Protein AF-A0A936ZC96-F1 (afdb_monomer_lite)

Sequence (186 aa):
MINEISRYYQQVLIGSITGLSLDFDAVYAAGKTGDPEDDYALFRDALAGDDIFFGSRGNDYFDGFAGNDKLKGGIGADKLYGGIGADTFIFSSTKDSTSVRGDRDTIYDFSSRQKDKIDLKAIDANTKAKGNQTFKFIYSHEFHKKAGELRWEKTKGGTYVYGDGKADFSIVLKDVTKLSKGDFYL

Structure (mmCIF, N/CA/C/O backbone):
data_AF-A0A936ZC96-F1
#
_entry.id   AF-A0A936ZC96-F1
#
loop_
_atom_site.group_PDB
_atom_site.id
_atom_site.type_symbol
_atom_site.label_atom_id
_atom_site.label_alt_id
_atom_site.label_comp_id
_atom_site.label_asym_id
_atom_site.label_entity_id
_atom_site.label_seq_id
_atom_site.pdbx_PDB_ins_code
_atom_site.Cartn_x
_atom_site.Cartn_y
_atom_site.Cartn_z
_atom_site.occupancy
_atom_site.B_iso_or_equiv
_atom_site.auth_seq_id
_atom_site.auth_comp_id
_atom_site.auth_asym_id
_atom_site.auth_atom_id
_atom_site.pdbx_PDB_model_num
ATOM 1 N N . MET A 1 1 ? 12.801 -19.912 -16.220 1.00 59.41 1 MET A N 1
ATOM 2 C CA . MET A 1 1 ? 12.380 -18.529 -15.941 1.00 59.41 1 MET A CA 1
ATOM 3 C C . MET A 1 1 ? 12.645 -18.260 -14.473 1.00 59.41 1 MET A C 1
ATOM 5 O O . MET A 1 1 ? 12.411 -19.153 -13.662 1.00 59.41 1 MET A O 1
ATOM 9 N N . ILE A 1 2 ? 13.251 -17.115 -14.158 1.00 61.94 2 ILE A N 1
ATOM 10 C CA . ILE A 1 2 ? 13.393 -16.650 -12.776 1.00 61.94 2 ILE A CA 1
ATOM 11 C C . ILE A 1 2 ? 12.054 -16.012 -12.433 1.00 61.94 2 ILE A C 1
ATOM 13 O O . ILE A 1 2 ? 11.762 -14.945 -12.951 1.00 61.94 2 ILE A O 1
ATOM 17 N N . ASN A 1 3 ? 11.253 -16.679 -11.607 1.00 81.06 3 ASN A N 1
ATOM 18 C CA . ASN A 1 3 ? 9.927 -16.185 -11.221 1.00 81.06 3 ASN A CA 1
ATOM 19 C C . ASN A 1 3 ? 9.945 -15.521 -9.838 1.00 81.06 3 ASN A C 1
ATOM 21 O O . ASN A 1 3 ? 8.900 -15.112 -9.342 1.00 81.06 3 ASN A O 1
ATOM 25 N N . GLU A 1 4 ? 11.111 -15.479 -9.189 1.00 90.06 4 GLU A N 1
ATOM 26 C CA . GLU A 1 4 ? 11.293 -14.905 -7.863 1.00 90.06 4 GLU A CA 1
ATOM 27 C C . GLU A 1 4 ? 12.722 -14.381 -7.689 1.00 90.06 4 GLU A C 1
ATOM 29 O O . GLU A 1 4 ? 13.695 -15.071 -8.007 1.00 90.06 4 GLU A O 1
ATOM 34 N N . ILE A 1 5 ? 12.841 -13.176 -7.136 1.00 91.12 5 ILE A N 1
ATOM 35 C CA . ILE A 1 5 ? 14.079 -12.631 -6.584 1.00 91.12 5 ILE A CA 1
ATOM 36 C C . ILE A 1 5 ? 13.866 -12.459 -5.087 1.00 91.12 5 ILE A C 1
ATOM 38 O O . ILE A 1 5 ? 12.926 -11.795 -4.661 1.00 91.12 5 ILE A O 1
ATOM 42 N N . SER A 1 6 ? 14.770 -13.028 -4.294 1.00 93.94 6 SER A N 1
ATOM 43 C CA . SER A 1 6 ? 14.668 -13.043 -2.837 1.00 93.94 6 SER A CA 1
ATOM 44 C C . SER A 1 6 ? 15.939 -12.528 -2.177 1.00 93.94 6 SER A C 1
ATOM 46 O O . SER A 1 6 ? 17.060 -12.861 -2.566 1.00 93.94 6 SER A O 1
ATOM 48 N N . ARG A 1 7 ? 15.758 -11.706 -1.144 1.00 91.81 7 ARG A N 1
ATOM 49 C CA . ARG A 1 7 ? 16.816 -11.112 -0.330 1.00 91.81 7 ARG A CA 1
ATOM 50 C C . ARG A 1 7 ? 16.868 -11.815 1.019 1.00 91.81 7 ARG A C 1
ATOM 52 O O . ARG A 1 7 ? 15.861 -11.899 1.717 1.00 91.81 7 ARG A O 1
ATOM 59 N N . TYR A 1 8 ? 18.058 -12.254 1.422 1.00 91.62 8 TYR A N 1
ATOM 60 C CA . TYR A 1 8 ? 18.281 -12.935 2.698 1.00 91.62 8 TYR A CA 1
ATOM 61 C C . TYR A 1 8 ? 19.282 -12.184 3.583 1.00 91.62 8 TYR A C 1
ATOM 63 O O . TYR A 1 8 ? 20.260 -11.621 3.092 1.00 91.62 8 TYR A O 1
ATOM 71 N N . TYR A 1 9 ? 19.081 -12.236 4.901 1.00 88.94 9 TYR A N 1
ATOM 72 C CA . TYR A 1 9 ? 20.075 -11.851 5.907 1.00 88.94 9 TYR A CA 1
ATOM 73 C C . TYR A 1 9 ? 20.230 -12.986 6.916 1.00 88.94 9 TYR A C 1
ATOM 75 O O . TYR A 1 9 ? 19.247 -13.428 7.499 1.00 88.94 9 TYR A O 1
ATOM 83 N N . GLN A 1 10 ? 21.457 -13.485 7.102 1.00 92.81 10 GLN A N 1
ATOM 84 C CA . GLN A 1 10 ? 21.734 -14.645 7.967 1.00 92.81 10 GLN A CA 1
ATOM 85 C C . GLN A 1 10 ? 20.810 -15.850 7.672 1.00 92.81 10 GLN A C 1
ATOM 87 O O . GLN A 1 10 ? 20.294 -16.482 8.585 1.00 92.81 10 GLN A O 1
ATOM 92 N N . GLN A 1 11 ? 20.594 -16.152 6.382 1.00 91.62 11 GLN A N 1
ATOM 93 C CA . GLN A 1 11 ? 19.700 -17.217 5.880 1.00 91.62 11 GLN A CA 1
ATOM 94 C C . GLN A 1 11 ? 18.199 -17.017 6.162 1.00 91.62 11 GLN A C 1
ATOM 96 O O . GLN A 1 11 ? 17.392 -17.880 5.828 1.00 91.62 11 GLN A O 1
ATOM 101 N N . VAL A 1 12 ? 17.795 -15.868 6.705 1.00 87.44 12 VAL A N 1
ATOM 102 C CA . VAL A 1 12 ? 16.385 -15.496 6.877 1.00 87.44 12 VAL A CA 1
ATOM 103 C C . VAL A 1 12 ? 15.936 -14.680 5.671 1.00 87.44 12 VAL A C 1
ATOM 105 O O . VAL A 1 12 ? 16.613 -13.718 5.311 1.00 87.44 12 VAL A O 1
ATOM 108 N N . LEU A 1 13 ? 14.817 -15.062 5.044 1.00 88.88 13 LEU A N 1
ATOM 109 C CA . LEU A 1 13 ? 14.190 -14.269 3.984 1.00 88.88 13 LEU A CA 1
ATOM 110 C C . LEU A 1 13 ? 13.750 -12.930 4.579 1.00 88.88 13 LEU A C 1
ATOM 112 O O . LEU A 1 13 ? 12.982 -12.904 5.540 1.00 88.88 13 LEU A O 1
ATOM 116 N N . ILE A 1 14 ? 14.253 -11.834 4.021 1.00 91.25 14 ILE A N 1
ATOM 117 C CA . ILE A 1 14 ? 13.938 -10.477 4.474 1.00 91.25 14 ILE A CA 1
ATOM 118 C C . ILE A 1 14 ? 13.168 -9.664 3.441 1.00 91.25 14 ILE A C 1
ATOM 120 O O . ILE A 1 14 ? 12.668 -8.618 3.806 1.00 91.25 14 ILE A O 1
ATOM 124 N N . GLY A 1 15 ? 13.053 -10.121 2.198 1.00 92.88 15 GLY A N 1
ATOM 125 C CA . GLY A 1 15 ? 12.184 -9.507 1.200 1.00 92.88 15 GLY A CA 1
ATOM 126 C C . GLY A 1 15 ? 12.224 -10.283 -0.107 1.00 92.88 15 GLY A C 1
ATOM 127 O O . GLY A 1 15 ? 13.192 -11.004 -0.355 1.00 92.88 15 GLY A O 1
ATOM 128 N N . SER A 1 16 ? 11.186 -10.165 -0.922 1.00 95.56 16 SER A N 1
ATOM 129 C CA . SER A 1 16 ? 11.097 -10.855 -2.202 1.00 95.56 16 SER A CA 1
ATOM 130 C C . SER A 1 16 ? 10.194 -10.142 -3.198 1.00 95.56 16 SER A C 1
ATOM 132 O O . SER A 1 16 ? 9.331 -9.347 -2.831 1.00 95.56 16 SER A O 1
ATOM 134 N N . ILE A 1 17 ? 10.412 -10.460 -4.468 1.00 95.06 17 ILE A N 1
ATOM 135 C CA . ILE A 1 17 ? 9.536 -10.126 -5.584 1.00 95.06 17 ILE A CA 1
ATOM 136 C C . ILE A 1 17 ? 9.259 -11.428 -6.324 1.00 95.06 17 ILE A C 1
ATOM 138 O O . ILE A 1 17 ? 10.207 -12.125 -6.687 1.00 95.06 17 ILE A O 1
ATOM 142 N N . THR A 1 18 ? 7.993 -11.764 -6.544 1.00 94.00 18 THR A N 1
ATOM 143 C CA . THR A 1 18 ? 7.574 -12.940 -7.324 1.00 94.00 18 THR A CA 1
ATOM 144 C C . THR A 1 18 ? 6.693 -12.522 -8.488 1.00 94.00 18 THR A C 1
ATOM 146 O O . THR A 1 18 ? 5.988 -11.536 -8.334 1.00 94.00 18 THR A O 1
ATOM 149 N N . GLY A 1 19 ? 6.636 -13.336 -9.543 1.00 90.00 19 GLY A N 1
ATOM 150 C CA . GLY A 1 19 ? 5.831 -13.073 -10.750 1.00 90.00 19 GLY A CA 1
ATOM 151 C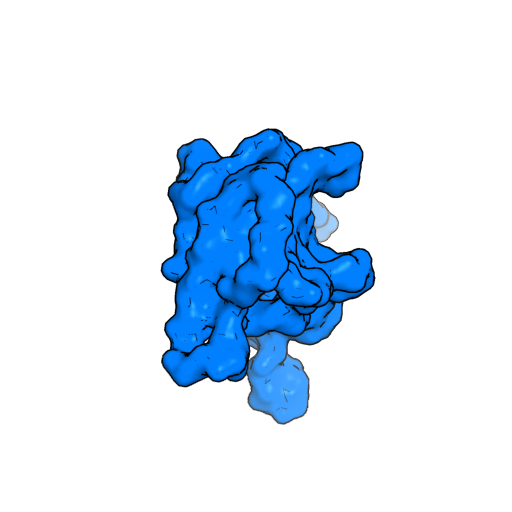 C . GLY A 1 19 ? 6.663 -12.580 -11.939 1.00 90.00 19 GLY A C 1
ATOM 152 O O . GLY A 1 19 ? 6.190 -12.598 -13.072 1.00 90.00 19 GLY A O 1
ATOM 153 N N . LEU A 1 20 ? 7.949 -12.309 -11.685 1.00 90.44 20 LEU A N 1
ATOM 154 C CA . LEU A 1 20 ? 8.916 -11.794 -12.646 1.00 90.44 20 LEU A CA 1
ATOM 155 C C . LEU A 1 20 ? 8.926 -12.559 -13.972 1.00 90.44 20 LEU A C 1
ATOM 157 O O . LEU A 1 20 ? 9.122 -13.778 -14.020 1.00 90.44 20 LEU A O 1
ATOM 161 N N . SER A 1 21 ? 8.827 -11.796 -15.055 1.00 88.62 21 SER A N 1
ATOM 162 C CA . SER A 1 21 ? 8.946 -12.274 -16.427 1.00 88.62 21 SER A CA 1
ATOM 163 C C . SER A 1 21 ? 10.184 -11.677 -17.093 1.00 88.62 21 SER A C 1
ATOM 165 O O . SER A 1 21 ? 10.104 -10.753 -17.897 1.00 88.62 21 SER A O 1
ATOM 167 N N . LEU A 1 22 ? 11.356 -12.221 -16.767 1.00 85.88 22 LEU A N 1
ATOM 168 C CA . LEU A 1 22 ? 12.622 -11.786 -17.359 1.00 85.88 22 LEU A CA 1
ATOM 169 C C . LEU A 1 22 ? 12.965 -12.579 -18.622 1.00 85.88 22 LEU A C 1
ATOM 171 O O . LEU A 1 22 ? 13.103 -13.807 -18.578 1.00 85.88 22 LEU A O 1
ATOM 175 N N . ASP A 1 23 ? 13.191 -11.855 -19.715 1.00 85.50 23 ASP A N 1
ATOM 176 C CA . ASP A 1 23 ? 13.785 -12.387 -20.937 1.00 85.50 23 ASP A CA 1
ATOM 177 C C . ASP A 1 23 ? 15.310 -12.198 -20.932 1.00 85.50 23 ASP A C 1
ATOM 179 O O . ASP A 1 23 ? 15.822 -11.109 -20.671 1.00 85.50 23 ASP A O 1
ATOM 183 N N . PHE A 1 24 ? 16.050 -13.271 -21.218 1.00 87.56 24 PHE A N 1
ATOM 184 C CA . PHE A 1 24 ? 17.513 -13.238 -21.207 1.00 87.56 24 PHE A CA 1
ATOM 185 C C . PHE A 1 24 ? 18.066 -12.320 -22.299 1.00 87.56 24 PHE A C 1
ATOM 187 O O . PHE A 1 24 ? 19.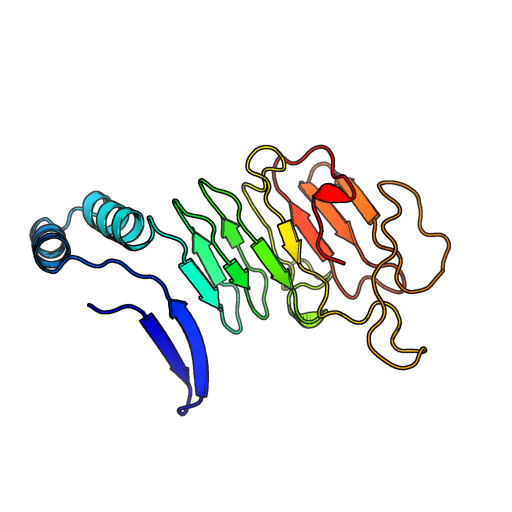052 -11.620 -22.058 1.00 87.56 24 PHE A O 1
ATOM 194 N N . ASP A 1 25 ? 17.428 -12.296 -23.471 1.00 91.00 25 ASP A N 1
ATOM 195 C CA . ASP A 1 25 ? 17.873 -11.450 -24.576 1.00 91.00 25 ASP A CA 1
ATOM 196 C C . ASP A 1 25 ? 17.664 -9.968 -24.240 1.00 91.00 25 ASP A C 1
ATOM 198 O O . ASP A 1 25 ? 18.562 -9.161 -24.484 1.00 91.00 25 ASP A O 1
ATOM 202 N N . ALA A 1 26 ? 16.551 -9.621 -23.582 1.00 89.12 26 ALA A N 1
ATOM 203 C CA . ALA A 1 26 ? 16.318 -8.281 -23.045 1.00 89.12 26 ALA A CA 1
ATOM 204 C C . ALA A 1 26 ? 17.358 -7.871 -21.983 1.00 89.12 26 ALA A C 1
ATOM 206 O O . ALA A 1 26 ? 17.934 -6.788 -22.081 1.00 89.12 26 ALA A O 1
ATOM 207 N N . VAL A 1 27 ? 17.671 -8.748 -21.015 1.00 90.56 27 VAL A N 1
ATOM 208 C CA . VAL A 1 27 ? 18.715 -8.487 -19.998 1.00 90.56 27 VAL A CA 1
ATOM 209 C C . VAL A 1 27 ? 20.076 -8.253 -20.658 1.00 90.56 27 VAL A C 1
ATOM 211 O O . VAL A 1 27 ? 20.809 -7.328 -20.303 1.00 90.56 27 VAL A O 1
ATOM 214 N N . TYR A 1 28 ? 20.433 -9.097 -21.627 1.00 91.62 28 TYR A N 1
ATOM 215 C CA . TYR A 1 28 ? 21.702 -8.992 -22.338 1.00 91.62 28 TYR A CA 1
ATOM 216 C C . TYR A 1 28 ? 21.777 -7.741 -23.224 1.00 91.62 28 TYR A C 1
ATOM 218 O O . TYR A 1 28 ? 22.858 -7.167 -23.369 1.00 91.62 28 TYR A O 1
ATOM 226 N N . ALA A 1 29 ? 20.657 -7.320 -23.816 1.00 90.69 29 ALA A N 1
ATOM 227 C CA . ALA A 1 29 ? 20.573 -6.101 -24.609 1.00 90.69 29 ALA A CA 1
ATOM 228 C C . ALA A 1 29 ? 20.767 -4.846 -23.746 1.00 90.69 29 ALA A C 1
ATOM 230 O O . ALA A 1 29 ? 21.628 -4.038 -24.091 1.00 90.69 29 ALA A O 1
ATOM 231 N N . ALA A 1 30 ? 20.057 -4.736 -22.616 1.00 91.06 30 ALA A N 1
ATOM 232 C CA . ALA A 1 30 ? 20.173 -3.597 -21.699 1.00 91.06 30 ALA A CA 1
ATOM 233 C C . ALA A 1 30 ? 21.612 -3.434 -21.174 1.00 91.06 30 ALA A C 1
ATOM 235 O O . ALA A 1 30 ? 22.248 -2.390 -21.309 1.00 91.06 30 ALA A O 1
ATOM 236 N N . GLY A 1 31 ? 22.233 -4.540 -20.745 1.00 90.31 31 GLY A N 1
ATOM 237 C CA . GLY A 1 31 ? 23.612 -4.522 -20.247 1.00 90.31 31 GLY A CA 1
ATOM 238 C C . GLY A 1 31 ? 24.685 -4.082 -21.260 1.00 90.31 31 GLY A C 1
ATOM 239 O O . GLY A 1 31 ? 25.839 -3.890 -20.870 1.00 90.31 31 GLY A O 1
ATOM 240 N N . LYS A 1 32 ? 24.360 -3.939 -22.554 1.00 93.50 32 LYS A N 1
ATOM 241 C CA . LYS A 1 32 ? 25.310 -3.490 -23.588 1.00 93.50 32 LYS A CA 1
ATOM 242 C C . LYS A 1 32 ? 25.338 -1.989 -23.818 1.00 93.50 32 LYS A C 1
ATOM 244 O O . LYS A 1 32 ? 26.366 -1.491 -24.278 1.00 93.50 32 LYS A O 1
ATOM 249 N N . THR A 1 33 ? 24.225 -1.300 -23.625 1.00 91.44 33 THR A N 1
ATOM 250 C CA . THR A 1 33 ? 24.087 0.100 -24.047 1.00 91.44 33 THR A CA 1
ATOM 251 C C . THR A 1 33 ? 24.692 1.049 -23.014 1.00 91.44 33 THR A C 1
ATOM 253 O O . THR A 1 33 ? 25.210 2.103 -23.384 1.00 91.44 33 THR A O 1
ATOM 256 N N . GLY A 1 34 ? 24.664 0.656 -21.733 1.00 83.62 34 GLY A N 1
ATOM 257 C CA . GLY A 1 34 ? 24.955 1.545 -20.611 1.00 83.62 34 GLY A CA 1
ATOM 258 C C . GLY A 1 34 ? 23.963 2.709 -20.495 1.00 83.62 34 GLY A C 1
ATOM 259 O O . GLY A 1 34 ? 24.291 3.694 -19.833 1.00 83.62 34 GLY A O 1
ATOM 260 N N . ASP A 1 35 ? 22.811 2.626 -21.171 1.00 91.31 35 ASP A N 1
ATOM 261 C CA . ASP A 1 35 ? 21.739 3.617 -21.151 1.00 91.31 35 ASP A CA 1
ATOM 262 C C . ASP A 1 35 ? 20.770 3.309 -19.998 1.00 91.31 35 ASP A C 1
ATOM 264 O O . ASP A 1 35 ? 20.046 2.325 -20.066 1.00 91.31 35 ASP A O 1
ATOM 268 N N . PRO A 1 36 ? 20.682 4.146 -18.952 1.00 89.56 36 PRO A N 1
ATOM 269 C CA . PRO A 1 36 ? 19.800 3.873 -17.817 1.00 89.56 36 PRO A CA 1
ATOM 270 C C . PRO A 1 36 ? 18.312 3.716 -18.175 1.00 89.56 36 PRO A C 1
ATOM 272 O O . PRO A 1 36 ? 17.545 3.169 -17.381 1.00 89.56 36 PRO A O 1
ATOM 275 N N . GLU A 1 37 ? 17.874 4.226 -19.330 1.00 91.00 37 GLU A N 1
ATOM 276 C CA . GLU A 1 37 ? 16.480 4.101 -19.765 1.00 91.00 37 GLU A CA 1
ATOM 277 C C . GLU A 1 37 ? 16.109 2.661 -20.135 1.00 91.00 37 GLU A C 1
ATOM 279 O O . GLU A 1 37 ? 14.975 2.238 -19.888 1.00 91.00 37 GLU A O 1
ATOM 284 N N . ASP A 1 38 ? 17.039 1.883 -20.693 1.00 90.44 38 ASP A N 1
ATOM 285 C CA . ASP A 1 38 ? 16.751 0.488 -21.024 1.00 90.44 38 ASP A CA 1
ATOM 286 C C . AS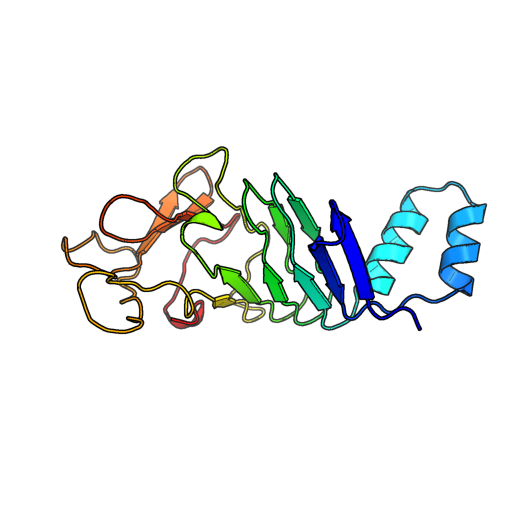P A 1 38 ? 16.810 -0.434 -19.801 1.00 90.44 38 ASP A C 1
ATOM 288 O O . ASP A 1 38 ? 16.025 -1.381 -19.728 1.00 90.44 38 ASP A O 1
ATOM 292 N N . ASP A 1 39 ? 17.609 -0.089 -18.789 1.00 89.00 39 ASP A N 1
ATOM 293 C CA . ASP A 1 39 ? 17.575 -0.726 -17.474 1.00 89.00 39 ASP A CA 1
ATOM 294 C C . ASP A 1 39 ? 16.183 -0.568 -16.839 1.00 89.00 39 ASP A C 1
ATOM 296 O O . ASP A 1 39 ? 15.590 -1.534 -16.354 1.00 89.00 39 ASP A O 1
ATOM 300 N N . TYR A 1 40 ? 15.618 0.646 -16.867 1.00 89.12 40 TYR A N 1
ATOM 301 C CA . TYR A 1 40 ? 14.269 0.887 -16.349 1.00 89.12 40 TYR A CA 1
ATOM 302 C C . TYR A 1 40 ? 13.201 0.172 -17.184 1.00 89.12 40 TYR A C 1
ATOM 304 O O . TYR A 1 40 ? 12.284 -0.433 -16.623 1.00 89.12 40 TYR A O 1
ATOM 312 N N . ALA A 1 41 ? 13.325 0.190 -18.515 1.00 91.19 41 ALA A N 1
ATOM 313 C CA . ALA A 1 41 ? 12.420 -0.540 -19.398 1.00 91.19 41 ALA A CA 1
ATOM 314 C C . ALA A 1 41 ? 12.452 -2.052 -19.133 1.00 91.19 41 ALA A C 1
ATOM 316 O O . ALA A 1 41 ? 11.394 -2.679 -19.110 1.00 91.19 41 ALA A O 1
ATOM 317 N N . LEU A 1 42 ? 13.632 -2.615 -18.860 1.00 92.12 42 LEU A N 1
ATOM 318 C CA . LEU A 1 42 ? 13.802 -4.015 -18.489 1.00 92.12 42 LEU A CA 1
ATOM 319 C C . LEU A 1 42 ? 13.039 -4.350 -17.204 1.00 92.12 42 LEU A C 1
ATOM 321 O O . LEU A 1 42 ? 12.337 -5.358 -17.174 1.00 92.12 42 LEU A O 1
ATOM 325 N N . PHE A 1 43 ? 13.132 -3.517 -16.161 1.00 89.75 43 PHE A N 1
ATOM 326 C CA . PHE A 1 43 ? 12.361 -3.728 -14.928 1.00 89.75 43 PHE A CA 1
ATOM 327 C C . PHE A 1 43 ? 10.856 -3.573 -15.150 1.00 89.75 43 PHE A C 1
ATOM 329 O O . PHE A 1 43 ? 10.096 -4.412 -14.673 1.00 89.75 43 PHE A O 1
ATOM 336 N N . ARG A 1 44 ? 10.434 -2.556 -15.910 1.00 93.94 44 ARG A N 1
ATOM 337 C CA . ARG A 1 44 ? 9.025 -2.337 -16.265 1.00 93.94 44 ARG A CA 1
ATOM 338 C C . ARG A 1 44 ? 8.428 -3.539 -16.988 1.00 93.94 44 ARG A C 1
ATOM 340 O O . ARG A 1 44 ? 7.310 -3.933 -16.690 1.00 93.94 44 ARG A O 1
ATOM 347 N N . ASP A 1 45 ? 9.150 -4.100 -17.952 1.00 93.44 45 ASP A N 1
ATOM 348 C CA . ASP A 1 45 ? 8.670 -5.251 -18.717 1.00 93.44 45 ASP A CA 1
ATOM 349 C C . ASP A 1 45 ? 8.752 -6.550 -17.895 1.00 93.44 45 ASP A C 1
ATOM 351 O O . ASP A 1 45 ? 7.893 -7.421 -18.030 1.00 93.44 45 ASP A O 1
ATOM 355 N N . ALA A 1 46 ? 9.737 -6.666 -16.998 1.00 92.88 46 ALA A N 1
ATOM 356 C CA . ALA A 1 46 ? 9.856 -7.798 -16.080 1.00 92.88 46 ALA A CA 1
ATOM 357 C C . ALA A 1 46 ? 8.731 -7.865 -15.039 1.00 92.88 46 ALA A C 1
ATOM 359 O O . ALA A 1 46 ? 8.414 -8.966 -14.588 1.00 92.88 46 ALA A O 1
ATOM 360 N N . LEU A 1 47 ? 8.169 -6.709 -14.680 1.00 94.56 47 LEU A N 1
ATOM 361 C CA . LEU A 1 47 ? 7.095 -6.509 -13.703 1.00 94.56 47 LEU A CA 1
ATOM 362 C C . LEU A 1 47 ? 5.768 -6.112 -14.374 1.00 94.56 47 LEU A C 1
ATOM 364 O O . LEU A 1 47 ? 4.970 -5.369 -13.825 1.00 94.56 47 LEU A O 1
ATOM 368 N N . ALA A 1 48 ? 5.552 -6.514 -15.628 1.00 94.00 48 ALA A N 1
ATOM 369 C CA . ALA A 1 48 ? 4.317 -6.192 -16.349 1.00 94.00 48 ALA A CA 1
ATOM 370 C C . ALA A 1 48 ? 3.171 -7.193 -16.077 1.00 94.00 48 ALA A C 1
ATOM 372 O O . ALA A 1 48 ? 2.180 -7.207 -16.818 1.00 94.00 48 ALA A O 1
ATOM 373 N N . GLY A 1 49 ? 3.337 -8.088 -15.098 1.00 95.00 49 GLY A N 1
ATOM 374 C CA . GLY A 1 49 ? 2.389 -9.142 -14.748 1.00 95.00 49 GLY A CA 1
ATOM 375 C C . GLY A 1 49 ? 1.816 -8.963 -13.346 1.00 95.00 49 GLY A C 1
ATOM 376 O O . GLY A 1 49 ? 2.100 -7.997 -12.668 1.00 95.00 49 GLY A O 1
ATOM 377 N N . ASP A 1 50 ? 0.990 -9.912 -12.899 1.00 97.19 50 ASP A N 1
ATOM 378 C CA . ASP A 1 50 ? 0.504 -9.902 -11.515 1.00 97.19 50 ASP A CA 1
ATOM 379 C C . ASP A 1 50 ? 1.643 -10.327 -10.567 1.00 97.19 50 ASP A C 1
ATOM 381 O O . ASP A 1 50 ? 1.926 -11.524 -10.415 1.00 97.19 50 ASP A O 1
ATOM 385 N N . ASP A 1 51 ? 2.274 -9.357 -9.913 1.00 97.25 51 ASP A N 1
ATOM 386 C CA . ASP A 1 51 ? 3.441 -9.556 -9.068 1.00 97.25 51 ASP A CA 1
ATOM 387 C C . ASP A 1 51 ? 3.108 -9.515 -7.568 1.00 97.25 51 ASP A C 1
ATOM 389 O O . ASP A 1 51 ? 2.069 -9.036 -7.097 1.00 97.25 51 ASP A O 1
ATOM 393 N N . ILE A 1 52 ? 4.014 -10.072 -6.764 1.00 97.12 52 ILE A N 1
ATOM 394 C CA . ILE A 1 52 ? 3.948 -9.978 -5.303 1.00 97.12 52 ILE A CA 1
ATOM 395 C C . ILE A 1 52 ? 5.258 -9.409 -4.790 1.00 97.12 52 ILE A C 1
ATOM 397 O O . ILE A 1 52 ? 6.304 -10.047 -4.911 1.00 97.12 52 ILE A O 1
ATOM 401 N N . PHE A 1 53 ? 5.171 -8.248 -4.152 1.00 97.94 53 PHE A N 1
ATOM 402 C CA . PHE A 1 53 ? 6.268 -7.611 -3.446 1.00 97.94 53 PHE A CA 1
ATOM 403 C C . PHE A 1 53 ? 6.115 -7.765 -1.935 1.00 97.94 53 PHE A C 1
ATOM 405 O O . PHE A 1 53 ? 5.123 -7.343 -1.332 1.00 97.94 53 PHE A O 1
ATOM 412 N N . PHE A 1 54 ? 7.152 -8.320 -1.317 1.00 97.12 54 PHE A N 1
ATOM 413 C CA . PHE A 1 54 ? 7.369 -8.299 0.119 1.00 97.12 54 PHE A CA 1
ATOM 414 C C . PHE A 1 54 ? 8.650 -7.524 0.407 1.00 97.12 54 PHE A C 1
ATOM 416 O O . PHE A 1 54 ? 9.754 -8.043 0.236 1.00 97.12 54 PHE A O 1
ATOM 423 N N . GLY A 1 55 ? 8.505 -6.287 0.858 1.00 95.25 55 GLY A N 1
ATOM 424 C CA . GLY A 1 55 ? 9.611 -5.499 1.367 1.00 95.25 55 GLY A CA 1
ATOM 425 C C . GLY A 1 55 ? 10.049 -5.945 2.761 1.00 95.25 55 GLY A C 1
ATOM 426 O O . GLY A 1 55 ? 9.567 -6.929 3.338 1.00 95.25 55 GLY A O 1
ATOM 427 N N . SER A 1 56 ? 11.059 -5.252 3.263 1.00 91.62 56 SER A N 1
ATOM 428 C CA . SER A 1 56 ? 11.924 -5.701 4.338 1.00 91.62 56 SER A CA 1
ATOM 429 C C . SER A 1 56 ? 11.789 -4.832 5.585 1.00 91.62 56 SER A C 1
ATOM 431 O O . SER A 1 56 ? 10.707 -4.381 5.945 1.00 91.62 56 SER A O 1
ATOM 433 N N . ARG A 1 57 ? 12.878 -4.682 6.343 1.00 92.62 57 ARG A N 1
ATOM 434 C CA . ARG A 1 57 ? 12.977 -3.626 7.352 1.00 92.62 57 ARG A CA 1
ATOM 435 C C . ARG A 1 57 ? 13.776 -2.486 6.741 1.00 92.62 57 ARG A C 1
ATOM 437 O O . ARG A 1 57 ? 14.865 -2.732 6.223 1.00 92.62 57 ARG A O 1
ATOM 444 N N . GLY A 1 58 ? 13.321 -1.261 6.943 1.00 93.94 58 GLY A N 1
ATOM 445 C CA . GLY A 1 58 ? 13.895 -0.063 6.344 1.00 93.94 58 GLY A CA 1
ATOM 446 C C . GLY A 1 58 ? 12.899 0.585 5.394 1.00 93.94 58 GLY A C 1
ATOM 447 O O . GLY A 1 58 ? 11.808 0.079 5.212 1.00 93.94 58 GLY A O 1
ATOM 448 N N . ASN A 1 59 ? 13.286 1.725 4.829 1.00 97.12 59 ASN A N 1
ATOM 449 C CA . ASN A 1 59 ? 12.428 2.474 3.918 1.00 97.12 59 ASN A CA 1
ATOM 450 C C . ASN A 1 59 ? 12.607 1.917 2.508 1.00 97.12 59 ASN A C 1
ATOM 452 O O . ASN A 1 59 ? 13.598 2.235 1.842 1.00 97.12 59 ASN A O 1
ATOM 456 N N . ASP A 1 60 ? 11.667 1.091 2.081 1.00 96.81 60 ASP A N 1
ATOM 457 C CA . ASP A 1 60 ? 11.664 0.446 0.782 1.00 96.81 60 ASP A CA 1
ATOM 458 C C . ASP A 1 60 ? 10.932 1.310 -0.267 1.00 96.81 60 ASP A C 1
ATOM 460 O O . ASP A 1 60 ? 10.082 2.158 0.027 1.00 96.81 60 ASP A O 1
ATOM 464 N N . TYR A 1 61 ? 11.319 1.138 -1.529 1.00 96.12 61 TYR A N 1
ATOM 465 C CA . TYR A 1 61 ? 10.667 1.742 -2.689 1.00 96.12 61 TYR A CA 1
ATOM 466 C C . TYR A 1 61 ? 10.303 0.619 -3.650 1.00 96.12 61 TYR A C 1
ATOM 468 O O . TYR A 1 61 ? 11.177 -0.172 -4.010 1.00 96.12 61 TYR A O 1
ATOM 476 N N . PHE A 1 62 ? 9.041 0.565 -4.066 1.00 97.31 62 PHE A N 1
ATOM 477 C CA . PHE A 1 62 ? 8.587 -0.413 -5.046 1.00 97.31 62 PHE A CA 1
ATOM 478 C C . PHE A 1 62 ? 7.555 0.189 -6.000 1.00 97.31 62 PHE A C 1
ATOM 480 O O . PHE A 1 62 ? 6.648 0.904 -5.564 1.00 97.31 62 PHE A O 1
ATOM 487 N N . ASP A 1 63 ? 7.728 -0.123 -7.283 1.00 96.88 63 ASP A N 1
ATOM 488 C CA . ASP A 1 63 ? 6.839 0.219 -8.391 1.00 96.88 63 ASP A CA 1
ATOM 489 C C . ASP A 1 63 ? 6.383 -1.085 -9.051 1.00 96.88 63 ASP A C 1
ATOM 491 O O . ASP A 1 63 ? 7.218 -1.830 -9.565 1.00 96.88 63 ASP A O 1
ATOM 495 N N . GLY A 1 64 ? 5.085 -1.384 -8.937 1.00 96.62 64 GLY A N 1
ATOM 496 C CA . GLY A 1 64 ? 4.451 -2.589 -9.482 1.00 96.62 64 GLY A CA 1
ATOM 497 C C . GLY A 1 64 ? 4.239 -2.542 -10.992 1.00 96.62 64 GLY A C 1
ATOM 498 O O . GLY A 1 64 ? 4.088 -3.574 -11.620 1.00 96.62 64 GLY A O 1
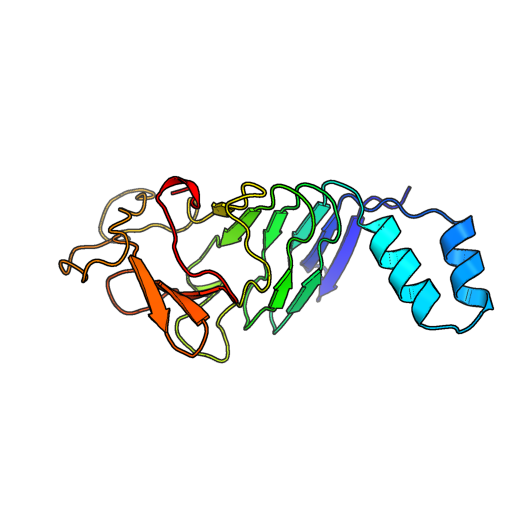ATOM 499 N N . PHE A 1 65 ? 4.348 -1.363 -11.611 1.00 97.38 65 PHE A N 1
ATOM 500 C CA . PHE A 1 65 ? 4.172 -1.171 -13.047 1.00 97.38 65 PHE A CA 1
ATOM 501 C C . PHE A 1 65 ? 2.808 -1.565 -13.604 1.00 97.38 65 PHE A C 1
ATOM 503 O O . PHE A 1 65 ? 1.950 -0.698 -13.708 1.00 97.38 65 PHE A O 1
ATOM 510 N N . ALA A 1 66 ? 2.619 -2.768 -14.128 1.00 97.38 66 ALA A N 1
ATOM 511 C CA . ALA A 1 66 ? 1.363 -3.162 -14.753 1.00 97.38 66 ALA A CA 1
ATOM 512 C C . ALA A 1 66 ? 1.020 -4.570 -14.307 1.00 97.38 66 ALA A C 1
ATOM 514 O O . ALA A 1 66 ? 1.885 -5.424 -14.324 1.00 97.38 66 ALA A O 1
ATOM 515 N N . GLY A 1 67 ? -0.249 -4.830 -14.018 1.00 98.06 67 GLY A N 1
ATOM 516 C CA . GLY A 1 67 ? -0.639 -6.067 -13.356 1.00 98.06 67 GLY A CA 1
ATOM 517 C C . GLY A 1 67 ? -1.583 -5.783 -12.204 1.00 98.06 67 GLY A C 1
ATOM 518 O O . GLY A 1 67 ? -1.918 -4.640 -11.927 1.00 98.06 67 GLY A O 1
ATOM 519 N N . ASN A 1 68 ? -2.110 -6.833 -11.586 1.00 98.50 68 ASN A N 1
ATOM 520 C CA . ASN A 1 68 ? -2.862 -6.732 -10.340 1.00 98.50 68 ASN A CA 1
ATOM 521 C C . ASN A 1 68 ? -1.945 -7.158 -9.198 1.00 98.50 68 ASN A C 1
ATOM 523 O O . ASN A 1 68 ? -1.932 -8.325 -8.784 1.00 98.50 68 ASN A O 1
ATOM 527 N N . ASP A 1 69 ? -1.188 -6.200 -8.693 1.00 98.69 69 ASP A N 1
ATOM 528 C CA . ASP A 1 69 ? -0.062 -6.483 -7.826 1.00 98.69 69 ASP A CA 1
ATOM 529 C C . ASP A 1 69 ? -0.469 -6.610 -6.364 1.00 98.69 69 ASP A C 1
ATOM 531 O O . ASP A 1 69 ? -1.484 -6.085 -5.893 1.00 98.69 69 ASP A O 1
ATOM 535 N N . LYS A 1 70 ? 0.351 -7.319 -5.590 1.00 98.62 70 LYS A N 1
ATOM 536 C CA . LYS A 1 70 ? 0.231 -7.393 -4.130 1.00 98.62 70 LYS A CA 1
ATOM 537 C C . LYS A 1 70 ? 1.477 -6.835 -3.477 1.00 98.62 70 LYS A C 1
ATOM 539 O O . LYS A 1 70 ? 2.532 -7.458 -3.517 1.00 98.62 70 LYS A O 1
ATOM 544 N N . LEU A 1 71 ? 1.335 -5.693 -2.816 1.00 98.69 71 LEU A N 1
ATOM 545 C CA . LEU A 1 71 ? 2.451 -4.938 -2.267 1.00 98.69 71 LEU A CA 1
ATOM 546 C C . LEU A 1 71 ? 2.370 -4.915 -0.746 1.00 98.69 71 LEU A C 1
ATOM 548 O O . LEU A 1 71 ? 1.411 -4.397 -0.175 1.00 98.69 71 LEU A O 1
ATOM 552 N N . LYS A 1 72 ? 3.400 -5.426 -0.077 1.00 98.44 72 LYS A N 1
ATOM 553 C CA . LYS A 1 72 ? 3.611 -5.256 1.361 1.00 98.44 72 LYS A CA 1
ATOM 554 C C . LYS A 1 72 ? 4.963 -4.586 1.578 1.00 98.44 72 LYS A C 1
ATOM 556 O O . LYS A 1 72 ? 5.980 -5.236 1.367 1.00 98.44 72 LYS A O 1
ATOM 561 N N . GLY A 1 73 ? 4.965 -3.331 2.028 1.00 97.50 73 GLY A N 1
ATOM 562 C CA . GLY A 1 73 ? 6.190 -2.550 2.258 1.00 97.50 73 GLY A CA 1
ATOM 563 C C . GLY A 1 73 ? 7.121 -3.164 3.305 1.00 97.50 73 GLY A C 1
ATOM 564 O O . GLY A 1 73 ? 8.316 -3.290 3.073 1.00 97.50 73 GLY A O 1
ATOM 565 N N . GLY A 1 74 ? 6.555 -3.693 4.391 1.00 96.31 74 GLY A N 1
ATOM 566 C CA . GLY A 1 74 ? 7.346 -4.236 5.491 1.00 96.31 74 GLY A CA 1
ATOM 567 C C . GLY A 1 74 ? 7.366 -3.252 6.650 1.00 96.31 74 GLY A C 1
ATOM 568 O O . GLY A 1 74 ? 6.339 -2.665 6.939 1.00 96.31 74 GLY A O 1
ATOM 569 N N . ILE A 1 75 ? 8.473 -3.159 7.390 1.00 95.44 75 ILE A N 1
ATOM 570 C CA . ILE A 1 75 ? 8.610 -2.195 8.495 1.00 95.44 75 ILE A CA 1
ATOM 571 C C . ILE A 1 75 ? 9.478 -1.038 8.015 1.00 95.44 75 ILE A C 1
ATOM 573 O O . ILE A 1 75 ? 10.680 -1.236 7.849 1.00 95.44 75 ILE A O 1
ATOM 577 N N . GLY A 1 76 ? 8.937 0.173 7.979 1.00 96.62 76 GLY A N 1
ATOM 578 C CA . GLY A 1 76 ? 9.681 1.380 7.633 1.00 96.62 76 GLY A CA 1
ATOM 579 C C . GLY A 1 76 ? 8.741 2.480 7.171 1.00 96.62 76 GLY A C 1
ATOM 580 O O . GLY A 1 76 ? 7.546 2.420 7.426 1.00 96.62 76 GLY A O 1
ATOM 581 N N . ALA A 1 77 ? 9.284 3.536 6.567 1.00 97.75 77 ALA A N 1
ATOM 582 C CA . ALA A 1 77 ? 8.496 4.466 5.766 1.00 97.75 77 ALA A CA 1
ATOM 583 C C . ALA A 1 77 ? 8.657 4.117 4.291 1.00 97.75 77 ALA A C 1
ATOM 585 O O . ALA A 1 77 ? 9.570 4.624 3.624 1.00 97.75 77 ALA A O 1
ATOM 586 N N . ASP A 1 78 ? 7.748 3.290 3.794 1.00 98.50 78 ASP A N 1
ATOM 587 C CA . ASP A 1 78 ? 7.831 2.751 2.446 1.00 98.50 78 ASP A CA 1
ATOM 588 C C . ASP A 1 78 ? 7.125 3.649 1.424 1.00 98.50 78 ASP A C 1
ATOM 590 O O . ASP A 1 78 ? 6.180 4.393 1.722 1.00 98.50 78 ASP A O 1
ATOM 594 N N . LYS A 1 79 ? 7.616 3.612 0.184 1.00 98.50 79 LYS A N 1
ATOM 595 C CA . LYS A 1 79 ? 7.030 4.307 -0.966 1.00 98.50 79 LYS A CA 1
ATOM 596 C C . LYS A 1 79 ? 6.521 3.273 -1.955 1.00 98.50 79 LYS A C 1
ATOM 598 O O . LYS A 1 79 ? 7.321 2.623 -2.625 1.00 98.50 79 LYS A O 1
ATOM 603 N N . LEU A 1 80 ? 5.204 3.151 -2.040 1.00 98.75 80 LEU A N 1
ATOM 604 C CA . LEU A 1 80 ? 4.544 2.106 -2.812 1.00 98.75 80 LEU A CA 1
ATOM 605 C C . LEU A 1 80 ? 3.780 2.719 -3.989 1.00 98.75 80 LEU A C 1
ATOM 607 O O . LEU A 1 80 ? 3.024 3.680 -3.803 1.00 98.75 80 LEU A O 1
ATOM 611 N N . TYR A 1 81 ? 3.986 2.150 -5.173 1.00 98.56 81 TYR A N 1
ATOM 612 C CA . TYR A 1 81 ? 3.259 2.449 -6.405 1.00 98.56 81 TYR A CA 1
ATOM 613 C C . TYR A 1 81 ? 2.692 1.132 -6.930 1.00 98.56 81 TYR A C 1
ATOM 615 O O . TYR A 1 81 ? 3.454 0.185 -7.116 1.00 98.56 81 TYR A O 1
ATOM 623 N N . GLY A 1 82 ? 1.371 1.056 -7.083 1.00 98.19 82 GLY A N 1
ATOM 624 C CA . GLY A 1 82 ? 0.708 -0.125 -7.646 1.00 98.19 82 GLY A CA 1
ATOM 625 C C . GLY A 1 82 ? 0.821 -0.165 -9.168 1.00 98.19 82 GLY A C 1
ATOM 626 O O . GLY A 1 82 ? 1.091 -1.204 -9.745 1.00 98.19 82 GLY A O 1
ATOM 627 N N . GLY A 1 83 ? 0.736 1.000 -9.809 1.00 98.25 83 GLY A N 1
ATOM 628 C CA . GLY A 1 83 ? 0.799 1.136 -11.251 1.00 98.25 83 GLY A CA 1
ATOM 629 C C . GLY A 1 83 ? -0.553 0.916 -11.937 1.00 98.25 83 GLY A C 1
ATOM 630 O O . GLY A 1 83 ? -1.587 1.499 -11.590 1.00 98.25 83 GLY A O 1
ATOM 631 N N . ILE A 1 84 ? -0.532 0.183 -13.046 1.00 98.19 84 ILE A N 1
ATOM 632 C CA . ILE A 1 84 ? -1.688 -0.097 -13.887 1.00 98.19 84 ILE A CA 1
ATOM 633 C C . ILE A 1 84 ? -2.272 -1.460 -13.537 1.00 98.19 84 ILE A C 1
ATOM 635 O O . ILE A 1 84 ? -1.873 -2.469 -14.102 1.00 98.19 84 ILE A O 1
ATOM 639 N N . GLY A 1 85 ? -3.368 -1.447 -12.791 1.00 98.56 85 GLY A N 1
ATOM 640 C CA . GLY A 1 85 ? -4.249 -2.599 -12.627 1.00 98.56 85 GLY A CA 1
ATOM 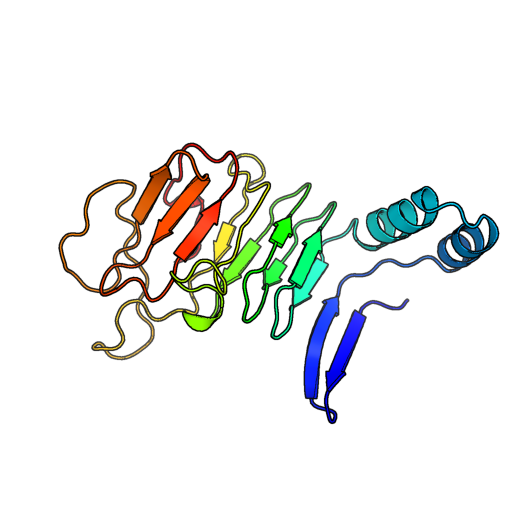641 C C . GLY A 1 85 ? -4.904 -2.553 -11.259 1.00 98.56 85 GLY A C 1
ATOM 642 O O . GLY A 1 85 ? -4.954 -1.491 -10.655 1.00 98.56 85 GLY A O 1
ATOM 643 N N . ALA A 1 86 ? -5.545 -3.640 -10.834 1.00 98.75 86 ALA A N 1
ATOM 644 C CA . ALA A 1 86 ? -6.275 -3.666 -9.571 1.00 98.75 86 ALA A CA 1
ATOM 645 C C . ALA A 1 86 ? -5.363 -4.126 -8.427 1.00 98.75 86 ALA A C 1
ATOM 647 O O . ALA A 1 86 ? -5.372 -5.302 -8.050 1.00 98.75 86 ALA A O 1
ATOM 648 N N . ASP A 1 87 ? -4.627 -3.185 -7.845 1.00 98.88 87 ASP A N 1
ATOM 649 C CA . ASP A 1 87 ? -3.549 -3.504 -6.907 1.00 98.88 87 ASP A CA 1
ATOM 650 C C . ASP A 1 87 ? -4.036 -3.665 -5.467 1.00 98.88 87 ASP A C 1
ATOM 652 O O . ASP A 1 87 ? -5.058 -3.124 -5.041 1.00 98.88 87 ASP A O 1
ATOM 656 N N . THR A 1 88 ? -3.309 -4.437 -4.666 1.00 98.88 88 THR A N 1
ATOM 657 C CA . THR A 1 88 ? -3.606 -4.648 -3.248 1.00 98.88 88 THR A CA 1
ATOM 658 C C . THR A 1 88 ? -2.407 -4.285 -2.383 1.00 98.88 88 THR A C 1
ATOM 660 O O . THR A 1 88 ? -1.408 -5.000 -2.347 1.00 98.88 88 THR A O 1
ATOM 663 N N . PHE A 1 89 ? -2.553 -3.221 -1.599 1.00 98.81 89 PHE A N 1
ATOM 664 C CA . PHE A 1 89 ? -1.581 -2.777 -0.603 1.00 98.81 89 PHE A CA 1
ATOM 665 C C . PHE A 1 89 ? -1.893 -3.434 0.743 1.00 98.81 89 PHE A C 1
ATOM 667 O O . PHE A 1 89 ? -2.943 -3.186 1.340 1.00 98.81 89 PHE A O 1
ATOM 674 N N . ILE A 1 90 ? -1.007 -4.307 1.208 1.00 98.62 90 ILE A N 1
ATOM 675 C CA . ILE A 1 90 ? -1.240 -5.213 2.332 1.00 98.62 90 ILE A CA 1
ATOM 676 C C . ILE A 1 90 ? -0.537 -4.692 3.580 1.00 98.62 90 ILE A C 1
ATOM 678 O O . ILE A 1 90 ? 0.686 -4.580 3.610 1.00 98.62 90 ILE A O 1
ATOM 682 N N . PHE A 1 91 ? -1.304 -4.509 4.653 1.00 97.56 91 PHE A N 1
ATOM 683 C CA . PHE A 1 91 ? -0.780 -4.230 5.984 1.00 97.56 91 PHE A CA 1
ATOM 684 C C . PHE A 1 91 ? -1.234 -5.330 6.937 1.00 97.56 91 PHE A C 1
ATOM 686 O O . PHE A 1 91 ? -2.418 -5.525 7.208 1.00 97.56 91 PHE A O 1
ATOM 693 N N . SER A 1 92 ? -0.265 -6.088 7.434 1.00 95.44 92 SER A N 1
ATOM 694 C CA . SER A 1 92 ? -0.485 -7.283 8.252 1.00 95.44 92 SER A CA 1
ATOM 695 C C . SER A 1 92 ? -0.288 -7.060 9.747 1.00 95.44 92 SER A C 1
ATOM 697 O O . SER A 1 92 ? -0.624 -7.916 10.561 1.00 95.44 92 SER A O 1
ATOM 699 N N . SER A 1 93 ? 0.283 -5.918 10.107 1.00 93.31 93 SER A N 1
ATOM 700 C CA . SER A 1 93 ? 0.607 -5.525 11.469 1.00 93.31 93 SER A CA 1
ATOM 701 C C . SER A 1 93 ? 0.546 -4.007 11.569 1.00 93.31 93 SER A C 1
ATOM 703 O O . SER A 1 93 ? 0.861 -3.303 10.615 1.00 93.31 93 SER A O 1
ATOM 705 N N . THR A 1 94 ? 0.229 -3.476 12.749 1.00 92.31 94 THR A N 1
ATOM 706 C CA . THR A 1 94 ? 0.325 -2.028 13.003 1.00 92.31 94 THR A CA 1
ATOM 707 C C . THR A 1 94 ? 1.757 -1.500 12.877 1.00 92.31 94 THR A C 1
ATOM 709 O O . THR A 1 94 ? 1.964 -0.310 12.675 1.00 92.31 94 THR A O 1
ATOM 712 N N . LYS A 1 95 ? 2.758 -2.388 12.946 1.00 93.31 95 LYS A N 1
ATOM 713 C CA . LYS A 1 95 ? 4.170 -2.054 12.712 1.00 93.31 95 LYS A CA 1
ATOM 714 C C . LYS A 1 95 ? 4.529 -1.894 11.239 1.00 93.31 95 LYS A C 1
ATOM 716 O O . LYS A 1 95 ? 5.612 -1.383 10.983 1.00 93.31 95 LYS A O 1
ATOM 721 N N . ASP A 1 96 ? 3.668 -2.352 10.330 1.00 95.44 96 ASP A N 1
ATOM 722 C CA . ASP A 1 96 ? 3.939 -2.237 8.900 1.00 95.44 96 ASP A CA 1
ATOM 723 C C . ASP A 1 96 ? 3.835 -0.767 8.457 1.00 95.44 96 ASP A C 1
ATOM 725 O O . ASP A 1 96 ? 4.559 -0.333 7.585 1.00 95.44 96 ASP A O 1
ATOM 729 N N . SER A 1 97 ? 2.991 0.043 9.112 1.00 95.75 97 SER A N 1
ATOM 730 C CA . SER A 1 97 ? 2.975 1.493 8.895 1.00 95.75 97 SER A CA 1
ATOM 731 C C . SER A 1 97 ? 2.391 2.232 10.092 1.00 95.75 97 SER A C 1
ATOM 733 O O . SER A 1 97 ? 1.198 2.162 10.376 1.00 95.75 97 SER A O 1
ATOM 735 N N . THR A 1 98 ? 3.218 2.976 10.811 1.00 93.31 98 THR A N 1
ATOM 736 C CA . THR A 1 98 ? 2.845 3.631 12.070 1.00 93.31 98 THR A CA 1
ATOM 737 C C . THR A 1 98 ? 2.331 5.062 11.852 1.00 93.31 98 THR A C 1
ATOM 739 O O . THR A 1 98 ? 2.265 5.583 10.742 1.00 93.31 98 THR A O 1
ATOM 742 N N . SER A 1 99 ? 1.969 5.768 12.928 1.00 90.81 99 SER A N 1
ATOM 743 C CA . SER A 1 99 ? 1.682 7.211 12.854 1.00 90.81 99 SER A CA 1
ATOM 744 C C . SER A 1 99 ? 2.926 8.105 12.824 1.00 90.81 99 SER A C 1
ATOM 746 O O . SER A 1 99 ? 2.813 9.312 12.562 1.00 90.81 99 SER A O 1
ATOM 748 N N . VAL A 1 100 ? 4.114 7.546 13.070 1.00 91.31 100 VAL A N 1
ATOM 749 C CA . VAL A 1 100 ? 5.383 8.276 13.044 1.00 91.31 100 VAL A CA 1
ATOM 750 C C . VAL A 1 100 ? 5.781 8.498 11.592 1.00 91.31 100 VAL A C 1
ATOM 752 O O . VAL A 1 100 ? 5.833 7.573 10.800 1.00 91.31 100 VAL A O 1
ATOM 755 N N . ARG A 1 101 ? 6.084 9.746 11.212 1.00 90.00 101 ARG A N 1
ATOM 756 C CA . ARG A 1 101 ? 6.411 10.089 9.813 1.00 90.00 101 ARG A CA 1
ATOM 757 C C . ARG A 1 101 ? 7.582 9.279 9.232 1.00 90.00 101 ARG A C 1
ATOM 759 O O . ARG A 1 101 ? 7.592 9.075 8.028 1.00 90.00 101 ARG A O 1
ATOM 766 N N . GLY A 1 102 ? 8.552 8.891 10.059 1.00 92.56 102 GLY A N 1
ATOM 767 C CA . GLY A 1 102 ? 9.720 8.110 9.639 1.00 92.56 102 GLY A CA 1
ATOM 768 C C . GLY A 1 102 ? 9.470 6.611 9.469 1.00 92.56 102 GLY A C 1
ATOM 769 O O . GLY A 1 102 ? 10.323 5.963 8.887 1.00 92.56 102 GLY A O 1
ATOM 770 N N . ASP A 1 103 ? 8.314 6.113 9.919 1.00 94.88 103 ASP A N 1
ATOM 771 C CA . ASP A 1 103 ? 7.908 4.702 9.860 1.00 94.88 103 ASP A CA 1
ATOM 772 C C . ASP A 1 103 ? 6.472 4.590 9.309 1.00 94.88 103 ASP A C 1
ATOM 774 O O . ASP A 1 103 ? 5.659 3.826 9.828 1.00 94.88 103 ASP A O 1
ATOM 778 N N . ARG A 1 104 ? 6.098 5.485 8.388 1.00 96.38 104 ARG A N 1
ATOM 779 C CA . ARG A 1 104 ? 4.758 5.554 7.804 1.00 96.38 104 ARG A CA 1
ATOM 780 C C . ARG A 1 104 ? 4.838 5.448 6.299 1.00 96.38 104 ARG A C 1
ATOM 782 O O . ARG A 1 104 ? 5.446 6.304 5.651 1.00 96.38 104 ARG A O 1
ATOM 789 N N . ASP A 1 105 ? 4.085 4.504 5.778 1.00 98.12 105 ASP A N 1
ATOM 790 C CA . ASP A 1 105 ? 4.003 4.215 4.367 1.00 98.12 105 ASP A CA 1
ATOM 791 C C . ASP A 1 105 ? 3.187 5.259 3.625 1.00 98.12 105 ASP A C 1
ATOM 793 O O . ASP A 1 105 ? 2.213 5.851 4.119 1.00 98.12 105 ASP A O 1
ATOM 797 N N . THR A 1 106 ? 3.615 5.483 2.391 1.00 98.50 106 THR A N 1
ATOM 798 C CA . THR A 1 106 ? 2.935 6.332 1.430 1.00 98.50 106 THR A CA 1
ATOM 799 C C . THR A 1 106 ? 2.654 5.540 0.164 1.00 98.50 106 THR A C 1
ATOM 801 O O . THR A 1 106 ? 3.579 5.078 -0.499 1.00 98.50 106 THR A O 1
ATOM 804 N N . ILE A 1 107 ? 1.376 5.457 -0.196 1.00 98.75 107 ILE A N 1
ATOM 805 C CA . ILE A 1 107 ? 0.920 4.957 -1.490 1.00 98.75 107 ILE A CA 1
ATOM 806 C C . ILE A 1 107 ? 0.739 6.159 -2.413 1.00 98.75 107 ILE A C 1
ATOM 808 O O . ILE A 1 107 ? 0.054 7.130 -2.059 1.00 98.75 107 ILE A O 1
ATOM 812 N N . TYR A 1 108 ? 1.391 6.132 -3.568 1.00 98.44 108 TYR A N 1
ATOM 813 C CA . TYR A 1 108 ? 1.528 7.317 -4.408 1.00 98.44 108 TYR A CA 1
ATOM 814 C C . TYR A 1 108 ? 0.481 7.440 -5.518 1.00 98.44 108 TYR A C 1
ATOM 816 O O . TYR A 1 108 ? 0.224 8.555 -5.965 1.00 98.44 108 TYR A O 1
ATOM 824 N N . ASP A 1 109 ? -0.149 6.342 -5.918 1.00 98.00 109 ASP A N 1
ATOM 825 C CA . ASP A 1 109 ? -0.992 6.264 -7.115 1.00 98.00 109 ASP A CA 1
ATOM 826 C C . ASP A 1 109 ? -2.329 5.538 -6.901 1.00 98.00 109 ASP A C 1
ATOM 828 O O . ASP A 1 109 ? -3.030 5.252 -7.868 1.00 98.00 109 ASP A O 1
ATOM 832 N N . PHE A 1 110 ? -2.722 5.320 -5.639 1.00 98.62 110 PHE A N 1
ATOM 833 C CA . PHE A 1 110 ? -3.953 4.609 -5.282 1.00 98.62 110 PHE A CA 1
ATOM 834 C C . PHE A 1 110 ? -5.173 5.080 -6.092 1.00 98.62 110 PHE A C 1
ATOM 836 O O . PHE A 1 110 ? -5.559 6.257 -6.069 1.00 98.62 110 PHE A O 1
ATOM 843 N N . SER A 1 111 ? -5.849 4.129 -6.728 1.00 98.06 111 SER A N 1
ATOM 844 C CA . SER A 1 111 ? -6.894 4.360 -7.712 1.00 98.06 111 SER A CA 1
ATOM 845 C C . SER A 1 111 ? -8.115 3.468 -7.483 1.00 98.06 111 SER A C 1
ATOM 847 O O . SER A 1 111 ? -8.261 2.369 -8.019 1.00 98.06 111 SER A O 1
ATOM 849 N N . SER A 1 112 ? -9.133 4.017 -6.813 1.00 97.50 112 SER A N 1
ATOM 850 C CA . SER A 1 112 ? -10.457 3.375 -6.722 1.00 97.50 112 SER A CA 1
ATOM 851 C C . SER A 1 112 ? -11.073 3.048 -8.093 1.00 97.50 112 SER A C 1
ATOM 853 O O . SER A 1 112 ? -11.941 2.181 -8.194 1.00 97.50 112 SER A O 1
ATOM 855 N N . ARG A 1 113 ? -10.658 3.752 -9.161 1.00 97.50 113 ARG A N 1
ATOM 856 C CA . ARG A 1 113 ? -11.114 3.501 -10.538 1.00 97.50 113 ARG A CA 1
ATOM 857 C C . ARG A 1 113 ? -10.527 2.205 -11.095 1.00 97.50 113 ARG A C 1
ATOM 859 O O . ARG A 1 113 ? -11.252 1.475 -11.768 1.00 97.50 113 ARG A O 1
ATOM 866 N N . GLN A 1 114 ? -9.248 1.942 -10.832 1.00 98.00 114 GLN A N 1
ATOM 867 C CA . GLN A 1 114 ? -8.597 0.682 -11.201 1.00 98.00 114 GLN A CA 1
ATOM 868 C C . GLN A 1 114 ? -8.946 -0.464 -10.243 1.00 98.00 114 GLN A C 1
ATOM 870 O O . GLN A 1 114 ? -8.811 -1.623 -10.617 1.00 98.00 114 GLN A O 1
ATOM 875 N N . LYS A 1 115 ? -9.614 -0.132 -9.129 1.00 98.38 115 LYS A N 1
ATOM 876 C CA . LYS A 1 115 ? -10.141 -1.033 -8.093 1.00 98.38 115 LYS A CA 1
ATOM 877 C C . LYS A 1 115 ? -9.089 -1.470 -7.083 1.00 98.38 115 LYS A C 1
ATOM 879 O O . LYS A 1 115 ? -9.256 -2.532 -6.479 1.00 98.38 115 LYS A O 1
ATOM 884 N N . ASP A 1 116 ? -8.108 -0.611 -6.850 1.00 98.81 116 ASP A N 1
ATOM 885 C CA . ASP A 1 116 ? -7.092 -0.811 -5.833 1.00 98.81 116 ASP A CA 1
ATOM 886 C C . ASP A 1 116 ? -7.716 -1.008 -4.452 1.00 98.81 116 ASP A C 1
ATOM 888 O O . ASP A 1 116 ? -8.814 -0.520 -4.139 1.00 98.81 116 ASP A O 1
ATOM 892 N N . LYS A 1 117 ? -7.002 -1.748 -3.610 1.00 98.81 117 LYS A N 1
ATOM 893 C CA . LYS A 1 117 ? -7.445 -2.149 -2.280 1.00 98.81 117 LYS A CA 1
ATOM 894 C C . LYS A 1 117 ? -6.358 -1.923 -1.258 1.00 98.81 117 LYS A C 1
ATOM 896 O O . LYS A 1 117 ? -5.196 -2.236 -1.482 1.00 98.81 117 LYS A O 1
ATOM 901 N N . ILE A 1 118 ? -6.773 -1.479 -0.082 1.00 98.75 118 ILE A N 1
ATOM 902 C CA . ILE A 1 118 ? -5.958 -1.529 1.127 1.00 98.75 118 ILE A CA 1
ATOM 903 C C . ILE A 1 118 ? -6.437 -2.732 1.944 1.00 98.75 118 ILE A C 1
ATOM 905 O O . ILE A 1 118 ? -7.581 -2.761 2.406 1.00 98.75 118 ILE A O 1
ATOM 909 N N . ASP A 1 119 ? -5.588 -3.746 2.096 1.00 98.62 119 ASP A N 1
ATOM 910 C CA . ASP A 1 119 ? -5.883 -4.945 2.879 1.00 98.62 119 ASP A CA 1
ATOM 911 C C . ASP A 1 119 ? -5.404 -4.779 4.322 1.00 98.62 119 ASP A C 1
ATOM 913 O O . ASP A 1 119 ? -4.204 -4.707 4.585 1.00 98.62 119 ASP A O 1
ATOM 917 N N . LEU A 1 120 ? -6.362 -4.729 5.250 1.00 96.81 120 LEU A N 1
ATOM 918 C CA . LEU A 1 120 ? -6.140 -4.617 6.691 1.00 96.81 120 LEU A CA 1
ATOM 919 C C . LEU A 1 120 ? -6.663 -5.841 7.457 1.00 96.81 120 LEU A C 1
ATOM 921 O O . LEU A 1 120 ? -6.669 -5.825 8.686 1.00 96.81 120 LEU A O 1
ATOM 925 N N . LYS A 1 121 ? -7.107 -6.907 6.770 1.00 96.31 121 LYS A N 1
ATOM 926 C CA . LYS A 1 121 ? -7.783 -8.059 7.406 1.00 96.31 121 LYS A CA 1
ATOM 927 C C . LYS A 1 121 ? -6.927 -8.762 8.454 1.00 96.31 121 LYS A C 1
ATOM 929 O O . LYS A 1 121 ? -7.461 -9.459 9.308 1.00 96.31 121 LYS A O 1
ATOM 934 N N . ALA A 1 122 ? -5.605 -8.672 8.340 1.00 95.69 122 ALA A N 1
ATOM 935 C CA . ALA A 1 122 ? -4.677 -9.332 9.253 1.00 95.69 122 ALA A CA 1
ATOM 936 C C . ALA A 1 122 ? -4.416 -8.526 10.539 1.00 95.69 122 ALA A C 1
ATOM 938 O O . ALA A 1 122 ? -3.891 -9.084 11.501 1.00 95.69 122 ALA A O 1
ATOM 939 N N . ILE A 1 123 ? -4.799 -7.247 10.577 1.00 93.12 123 ILE A N 1
ATOM 940 C CA . ILE A 1 123 ? -4.666 -6.410 11.765 1.00 93.12 123 ILE A CA 1
ATOM 941 C C . ILE A 1 123 ? -5.921 -6.568 12.623 1.00 93.12 123 ILE A C 1
ATOM 943 O O . ILE A 1 123 ? -7.022 -6.222 12.201 1.00 93.12 123 ILE A O 1
ATOM 947 N N . ASP A 1 124 ? -5.726 -7.024 13.858 1.00 93.25 124 ASP A N 1
ATOM 948 C CA . ASP A 1 124 ? -6.799 -7.105 14.842 1.00 93.25 124 ASP A CA 1
ATOM 949 C C . ASP A 1 124 ? -7.219 -5.710 15.314 1.00 93.25 124 ASP A C 1
ATOM 951 O O . ASP A 1 124 ? -6.486 -5.012 16.022 1.00 93.25 124 ASP A O 1
ATOM 955 N N . ALA A 1 125 ? -8.430 -5.318 14.929 1.00 91.81 125 ALA A N 1
ATOM 956 C CA . ALA A 1 125 ? -8.998 -4.017 15.228 1.00 91.81 125 ALA A CA 1
ATOM 957 C C . ALA A 1 125 ? -9.301 -3.823 16.728 1.00 91.81 125 ALA A C 1
ATOM 959 O O . ALA A 1 125 ? -9.448 -2.688 17.180 1.00 91.81 125 ALA A O 1
ATOM 960 N N . ASN A 1 126 ? -9.402 -4.895 17.529 1.00 91.00 126 ASN A N 1
ATOM 961 C CA . ASN A 1 126 ? -9.668 -4.781 18.963 1.00 91.00 126 ASN A CA 1
ATOM 962 C C . ASN A 1 126 ? -9.012 -5.897 19.786 1.00 91.00 126 ASN A C 1
ATOM 964 O O . ASN A 1 126 ? -9.679 -6.805 20.266 1.00 91.00 126 ASN A O 1
ATOM 968 N N . THR A 1 127 ? -7.742 -5.708 20.130 1.00 89.56 127 THR A N 1
ATOM 969 C CA . THR A 1 127 ? -6.940 -6.656 20.931 1.00 89.56 127 THR A CA 1
ATOM 970 C C . THR A 1 127 ? -7.477 -6.985 22.333 1.00 89.56 127 THR A C 1
ATOM 972 O O . THR A 1 127 ? -6.935 -7.854 23.017 1.00 89.56 127 THR A O 1
ATOM 975 N N . LYS A 1 128 ? -8.524 -6.295 22.808 1.00 90.50 128 LYS A N 1
ATOM 976 C CA . LYS A 1 128 ? -9.208 -6.615 24.074 1.00 90.50 128 LYS A CA 1
ATOM 977 C C . LYS A 1 128 ? -10.295 -7.677 23.911 1.00 90.50 128 LYS A C 1
ATOM 979 O O . LYS A 1 128 ? -10.739 -8.235 24.914 1.00 90.50 128 LYS A O 1
ATOM 984 N N . ALA A 1 129 ? -10.771 -7.911 22.692 1.00 91.56 129 ALA A N 1
ATOM 985 C CA . ALA A 1 129 ? -11.718 -8.967 22.384 1.00 91.56 129 ALA A CA 1
ATOM 986 C C . ALA A 1 129 ? -10.976 -10.219 21.881 1.00 91.56 129 ALA A C 1
ATOM 988 O O . ALA A 1 129 ? -9.775 -10.221 21.632 1.00 91.56 129 ALA A O 1
ATOM 989 N N . LYS A 1 130 ? -11.676 -11.356 21.880 1.00 95.06 130 LYS A N 1
ATOM 990 C CA . LYS A 1 130 ? -11.077 -12.650 21.542 1.00 95.06 130 LYS A CA 1
ATOM 991 C C . LYS A 1 130 ? -11.116 -12.871 20.032 1.00 95.06 130 LYS A C 1
ATOM 993 O O . LYS A 1 130 ? -12.195 -12.860 19.448 1.00 95.06 130 LYS A O 1
ATOM 998 N N . GLY A 1 131 ? -9.975 -13.243 19.456 1.00 93.88 131 GLY A N 1
ATOM 999 C CA . GLY A 1 131 ? -9.834 -13.544 18.027 1.00 93.88 131 GLY A CA 1
ATOM 1000 C C . GLY A 1 131 ? -9.445 -12.303 17.230 1.00 93.88 131 GLY A C 1
ATOM 1001 O O . GLY A 1 131 ? -9.159 -11.280 17.825 1.00 93.88 131 GLY A O 1
ATOM 1002 N N . ASN A 1 132 ? -9.465 -12.384 15.902 1.00 92.50 132 ASN A N 1
ATOM 1003 C CA . ASN A 1 132 ? -9.199 -11.239 15.030 1.00 92.50 132 ASN A CA 1
ATOM 1004 C C . ASN A 1 132 ? -10.489 -10.438 14.787 1.00 92.50 132 ASN A C 1
ATOM 1006 O O . ASN A 1 132 ? -11.486 -11.021 14.351 1.00 92.50 132 ASN A O 1
ATOM 1010 N N . GLN A 1 133 ? -10.518 -9.144 15.113 1.00 94.56 133 GLN A N 1
ATOM 1011 C CA . GLN A 1 133 ? -11.674 -8.278 14.871 1.00 94.56 133 GLN A CA 1
ATOM 1012 C C . GLN A 1 133 ? -11.478 -7.432 13.615 1.00 94.56 133 GLN A C 1
ATOM 1014 O O . GLN A 1 133 ? -10.439 -6.815 13.422 1.00 94.56 133 GLN A O 1
ATOM 1019 N N . THR A 1 134 ? -12.531 -7.344 12.806 1.00 93.75 134 THR A N 1
ATOM 1020 C CA . THR A 1 134 ? -12.597 -6.477 11.624 1.00 93.75 134 THR A CA 1
ATOM 1021 C C . THR A 1 134 ? -12.763 -5.011 12.008 1.00 93.75 134 THR A C 1
ATOM 1023 O O . THR A 1 134 ? -13.539 -4.672 12.909 1.00 93.75 134 THR A O 1
ATOM 1026 N N . PHE A 1 135 ? -12.109 -4.125 11.256 1.00 93.81 135 PHE A N 1
ATOM 1027 C CA . PHE A 1 135 ? -12.318 -2.689 11.390 1.00 93.81 135 PHE A CA 1
ATOM 1028 C C . PHE A 1 135 ? -13.725 -2.251 10.965 1.00 93.81 135 PHE A C 1
ATOM 1030 O O . PHE A 1 135 ? -14.277 -2.657 9.939 1.00 93.81 135 PHE A O 1
ATOM 1037 N N . LYS A 1 136 ? -14.285 -1.301 11.708 1.00 94.69 136 LYS A N 1
ATOM 1038 C CA . LYS A 1 136 ? -15.485 -0.558 11.349 1.00 94.69 136 LYS A CA 1
ATOM 1039 C C . LYS A 1 136 ? -15.098 0.731 10.630 1.00 94.69 136 LYS A C 1
ATOM 1041 O O . LYS A 1 136 ? -14.718 1.715 11.259 1.00 94.69 136 LYS A O 1
ATOM 1046 N N . PHE A 1 137 ? -15.271 0.757 9.313 1.00 95.81 137 PHE A N 1
ATOM 1047 C CA . PHE A 1 137 ? -15.056 1.978 8.541 1.00 95.81 137 PHE A CA 1
ATOM 1048 C C . PHE A 1 137 ? -16.124 3.036 8.844 1.00 95.81 137 PHE A C 1
ATOM 1050 O O . PHE A 1 137 ? -17.317 2.816 8.620 1.00 95.81 137 PHE A O 1
ATOM 1057 N N . ILE A 1 138 ? -15.684 4.192 9.334 1.00 95.50 138 ILE A N 1
ATOM 1058 C CA . ILE A 1 138 ? -16.517 5.349 9.682 1.00 95.50 138 ILE A CA 1
ATOM 1059 C C . ILE A 1 138 ? -16.286 6.534 8.731 1.00 95.50 138 ILE A C 1
ATOM 1061 O O . ILE A 1 138 ? -16.634 7.666 9.052 1.00 95.50 138 ILE A O 1
ATOM 1065 N N . TYR A 1 139 ? -15.738 6.287 7.536 1.00 95.75 139 TYR A N 1
ATOM 1066 C CA . TYR A 1 139 ? -15.509 7.311 6.510 1.00 95.75 139 TYR A CA 1
ATOM 1067 C C . TYR A 1 139 ? -14.656 8.477 7.036 1.00 95.75 139 TYR A C 1
ATOM 1069 O O . TYR A 1 139 ? -13.587 8.242 7.589 1.00 95.75 139 TYR A O 1
ATOM 1077 N N . SER A 1 140 ? -15.102 9.722 6.849 1.00 94.12 140 SER A N 1
ATOM 1078 C CA . SER A 1 140 ? -14.422 10.929 7.323 1.00 94.12 140 SER A CA 1
ATOM 1079 C C . SER A 1 140 ? -14.945 11.436 8.670 1.00 94.12 140 SER A C 1
ATOM 1081 O O . SER A 1 140 ? -14.549 12.519 9.104 1.00 94.12 140 SER A O 1
ATOM 1083 N N . HIS A 1 141 ? -15.845 10.693 9.325 1.00 93.25 141 HIS A N 1
ATOM 1084 C CA . HIS A 1 141 ? -16.396 11.079 10.622 1.00 93.25 141 HIS A CA 1
ATOM 1085 C C . HIS A 1 141 ? -15.319 11.049 11.716 1.00 93.25 141 HIS A C 1
ATOM 1087 O O . HIS A 1 141 ? -14.279 10.396 11.580 1.00 93.25 141 HIS A O 1
ATOM 1093 N N . GLU A 1 142 ? -15.557 11.792 12.794 1.00 91.75 142 GLU A N 1
ATOM 1094 C CA . GLU A 1 142 ? -14.718 11.730 13.990 1.00 91.75 142 GLU A CA 1
ATOM 1095 C C . GLU A 1 142 ? -14.846 10.362 14.672 1.00 91.75 142 GLU A C 1
ATOM 1097 O O . GLU A 1 142 ? -15.887 9.707 14.590 1.00 91.75 142 GLU A O 1
ATOM 1102 N N . PHE A 1 143 ? -13.789 9.936 15.366 1.00 91.12 143 PHE A N 1
ATOM 1103 C CA . PHE A 1 143 ? -13.829 8.712 16.159 1.00 91.12 143 PHE A CA 1
ATOM 1104 C C . PHE A 1 143 ? -14.848 8.820 17.296 1.00 91.12 143 PHE A C 1
ATOM 1106 O O . PHE A 1 143 ? -14.894 9.808 18.030 1.00 91.12 143 PHE A O 1
ATOM 1113 N N . HIS A 1 144 ? -15.592 7.742 17.523 1.00 91.31 144 HIS A N 1
ATOM 1114 C CA . HIS A 1 144 ? -16.552 7.625 18.620 1.00 91.31 144 HIS A CA 1
ATOM 1115 C C . HIS A 1 144 ? -15.906 7.072 19.898 1.00 91.31 144 HIS A C 1
ATOM 1117 O O . HIS A 1 144 ? -16.621 6.695 20.830 1.00 91.31 144 HIS A O 1
ATOM 1123 N N . LYS A 1 145 ? -14.565 6.997 19.941 1.00 86.94 145 LYS A N 1
ATOM 1124 C CA . LYS A 1 145 ? -13.773 6.412 21.040 1.00 86.94 145 LYS A CA 1
ATOM 1125 C C . LYS A 1 145 ? -14.140 4.950 21.317 1.00 86.94 145 LYS A C 1
ATOM 1127 O O . LYS A 1 145 ? -14.112 4.498 22.464 1.00 86.94 145 LYS A O 1
ATOM 1132 N N . LYS A 1 146 ? -14.546 4.232 20.269 1.00 87.19 146 LYS A N 1
ATOM 1133 C CA . LYS A 1 146 ? -14.683 2.773 20.302 1.00 87.19 146 LYS A CA 1
ATOM 1134 C C . LYS A 1 146 ? -13.320 2.167 19.960 1.00 87.19 146 LYS A C 1
ATOM 1136 O O . LYS A 1 146 ? -12.352 2.908 19.892 1.00 87.19 146 LYS A O 1
ATOM 1141 N N . ALA A 1 147 ? -13.223 0.844 19.932 1.00 88.31 147 ALA A N 1
ATOM 1142 C CA . ALA A 1 147 ? -12.039 0.161 19.427 1.00 88.31 147 ALA A CA 1
ATOM 1143 C C . ALA A 1 147 ? -12.371 -0.413 18.049 1.00 88.31 147 ALA A C 1
ATOM 1145 O O . ALA A 1 147 ? -13.484 -0.915 17.844 1.00 88.31 147 ALA A O 1
ATOM 1146 N N . GLY A 1 148 ? -11.405 -0.359 17.142 1.00 89.94 148 GLY A N 1
ATOM 1147 C CA . GLY A 1 148 ? -11.493 -0.921 15.806 1.00 89.94 148 GLY A CA 1
ATOM 1148 C C . GLY A 1 148 ? -12.230 -0.067 14.783 1.00 89.94 148 GLY A C 1
ATOM 1149 O O . GLY A 1 148 ? -12.631 -0.572 13.745 1.00 89.94 148 GLY A O 1
ATOM 1150 N N . GLU A 1 149 ? -12.441 1.217 15.020 1.00 93.31 149 GLU A N 1
ATOM 1151 C CA . GLU A 1 149 ? -12.866 2.168 14.002 1.00 93.31 149 GLU A CA 1
ATOM 1152 C C . GLU A 1 149 ? -11.707 2.526 13.060 1.00 93.31 149 GLU A C 1
ATOM 1154 O O . GLU A 1 149 ? -10.548 2.651 13.453 1.00 93.31 149 GLU A O 1
ATOM 1159 N N . LEU A 1 150 ? -12.044 2.704 11.786 1.00 94.44 150 LEU A N 1
ATOM 1160 C CA . LEU A 1 150 ? -11.129 3.103 10.723 1.00 94.44 150 LEU A CA 1
ATOM 1161 C C . LEU A 1 150 ? -11.710 4.328 10.028 1.00 94.44 150 LEU A C 1
ATOM 1163 O O . LEU A 1 150 ? -12.874 4.313 9.615 1.00 94.44 150 LEU A O 1
ATOM 1167 N N . ARG A 1 151 ? -10.914 5.380 9.866 1.00 94.81 151 ARG A N 1
ATOM 1168 C CA . ARG A 1 151 ? -11.343 6.609 9.187 1.00 94.81 151 ARG A CA 1
ATOM 1169 C C . ARG A 1 151 ? -10.312 7.084 8.180 1.00 94.81 151 ARG A C 1
ATOM 1171 O O . ARG A 1 151 ? -9.162 6.650 8.210 1.00 94.81 151 ARG A O 1
ATOM 1178 N N . TRP A 1 152 ? -10.719 8.030 7.343 1.00 95.94 152 TRP A N 1
ATOM 1179 C CA . TRP A 1 152 ? -9.809 8.788 6.497 1.00 95.94 152 TRP A CA 1
ATOM 1180 C C . TRP A 1 152 ? -9.972 10.298 6.664 1.00 95.94 152 TRP A C 1
ATOM 1182 O O . TRP A 1 152 ? -11.020 10.793 7.076 1.00 95.94 152 TRP A O 1
ATOM 1192 N N . GLU A 1 153 ? -8.923 11.038 6.322 1.00 95.38 153 GLU A N 1
ATOM 1193 C CA . GLU A 1 153 ? -8.894 12.495 6.393 1.00 95.38 153 GLU A CA 1
ATOM 1194 C C . GLU A 1 153 ? -8.032 13.083 5.276 1.00 95.38 153 GLU A C 1
ATOM 1196 O O . GLU A 1 153 ? -6.855 12.745 5.143 1.00 95.38 153 GLU A O 1
ATOM 1201 N N . LYS A 1 154 ? -8.591 14.005 4.485 1.00 95.31 154 LYS A N 1
ATOM 1202 C CA . LYS A 1 154 ? -7.808 14.778 3.516 1.00 95.31 154 LYS A CA 1
ATOM 1203 C C . LYS A 1 154 ? -7.129 15.950 4.214 1.00 95.31 154 LYS A C 1
ATOM 1205 O O . LYS A 1 154 ? -7.784 16.784 4.830 1.00 95.31 154 LYS A O 1
ATOM 1210 N N . THR A 1 155 ? -5.821 16.066 4.026 1.00 93.06 155 THR A N 1
ATOM 1211 C CA . THR A 1 155 ? -5.022 17.217 4.461 1.00 93.06 155 THR A CA 1
ATOM 1212 C C . THR A 1 155 ? -4.242 17.792 3.274 1.00 93.06 155 THR A C 1
ATOM 1214 O O . THR A 1 155 ? -4.261 17.241 2.170 1.00 93.06 155 THR A O 1
ATOM 1217 N N . LYS A 1 156 ? -3.477 18.869 3.501 1.00 89.38 156 LYS A N 1
ATOM 1218 C CA . LYS A 1 156 ? -2.518 19.382 2.504 1.00 89.38 156 LYS A CA 1
ATOM 1219 C C . LYS A 1 156 ? -1.405 18.377 2.169 1.00 89.38 156 LYS A C 1
ATOM 1221 O O . LYS A 1 156 ? -0.847 18.439 1.083 1.00 89.38 156 LYS A O 1
ATOM 1226 N N . GLY A 1 157 ? -1.071 17.467 3.089 1.00 86.69 157 GLY A N 1
ATOM 1227 C CA . GLY A 1 157 ? 0.020 16.499 2.923 1.00 86.69 157 GLY A CA 1
ATOM 1228 C C . GLY A 1 157 ? -0.367 15.201 2.205 1.00 86.69 157 GLY A C 1
ATOM 1229 O O . GLY A 1 157 ? 0.516 14.390 1.921 1.00 86.69 157 GLY A O 1
ATOM 1230 N N . GLY A 1 158 ? -1.657 14.992 1.933 1.00 93.25 158 GLY A N 1
ATOM 1231 C CA . GLY A 1 158 ? -2.210 13.740 1.411 1.00 93.25 158 GLY A CA 1
ATOM 1232 C C . GLY A 1 158 ? -3.522 13.366 2.099 1.00 93.25 158 GLY A C 1
ATOM 1233 O O . GLY A 1 158 ? -4.004 14.091 2.976 1.00 93.25 158 GLY A O 1
ATOM 1234 N N . THR A 1 159 ? -4.101 12.244 1.686 1.00 95.44 159 THR A N 1
ATOM 1235 C CA . THR A 1 159 ? -5.210 11.600 2.397 1.00 95.44 159 THR A CA 1
ATOM 1236 C C . THR A 1 159 ? -4.644 10.590 3.370 1.00 95.44 159 THR A C 1
ATOM 1238 O O . THR A 1 159 ? -3.892 9.714 2.975 1.00 95.44 159 THR A O 1
ATOM 1241 N N . TYR A 1 160 ? -4.984 10.720 4.640 1.00 95.69 160 TYR A N 1
ATOM 1242 C CA . TYR A 1 160 ? -4.515 9.823 5.680 1.00 95.69 160 TYR A CA 1
ATOM 1243 C C . TYR A 1 160 ? -5.597 8.811 6.012 1.00 95.69 160 TYR A C 1
ATOM 1245 O O . TYR A 1 160 ? -6.764 9.184 6.105 1.00 95.69 160 TYR A O 1
ATOM 1253 N N . VAL A 1 161 ? -5.204 7.563 6.231 1.00 94.94 161 VAL A N 1
ATOM 1254 C CA . VAL A 1 161 ? -6.039 6.510 6.820 1.00 94.94 161 VAL A CA 1
ATOM 1255 C C . VAL A 1 161 ? -5.546 6.261 8.246 1.00 94.94 161 VAL A C 1
ATOM 1257 O O . VAL A 1 161 ? -4.335 6.215 8.463 1.00 94.94 161 VAL A O 1
ATOM 1260 N N . TYR A 1 162 ? -6.459 6.141 9.216 1.00 91.12 162 TYR A N 1
ATOM 1261 C CA . TYR A 1 162 ? -6.144 6.021 10.650 1.00 91.12 162 TYR A CA 1
ATOM 1262 C C . TYR A 1 162 ? -7.005 4.972 11.369 1.00 91.12 162 TYR A C 1
ATOM 1264 O O . TYR A 1 162 ? -8.205 4.884 11.094 1.00 91.12 162 TYR A O 1
ATOM 1272 N N . GLY A 1 163 ? -6.414 4.283 12.357 1.00 84.69 163 GLY A N 1
ATOM 1273 C CA . GLY A 1 163 ? -7.114 3.522 13.413 1.00 84.69 163 GLY A CA 1
ATOM 1274 C C . GLY A 1 163 ? -7.364 4.337 14.701 1.00 84.69 163 GLY A C 1
ATOM 1275 O O . GLY A 1 163 ? -6.819 5.431 14.857 1.00 84.69 163 GLY A O 1
ATOM 1276 N N . ASP A 1 164 ? -8.194 3.829 15.622 1.00 68.94 164 ASP A N 1
ATOM 1277 C CA . ASP A 1 164 ? -9.001 4.650 16.550 1.00 68.94 164 ASP A CA 1
ATOM 1278 C C . ASP A 1 164 ? -8.578 4.821 18.021 1.00 68.94 164 ASP A C 1
ATOM 1280 O O . ASP A 1 164 ? -9.217 5.599 18.729 1.00 68.94 164 ASP A O 1
ATOM 1284 N N . GLY A 1 165 ? -7.546 4.160 18.540 1.00 56.97 165 GLY A N 1
ATOM 1285 C CA . GLY A 1 165 ? -7.310 4.200 20.001 1.00 56.97 165 GLY A CA 1
ATOM 1286 C C . GLY A 1 165 ? -6.241 5.187 20.480 1.00 56.97 165 GLY A C 1
ATOM 1287 O O . GLY A 1 165 ? -6.361 5.864 21.500 1.00 56.97 165 GLY A O 1
ATOM 1288 N N . LYS A 1 166 ? -5.150 5.201 19.734 1.00 56.16 166 LYS A N 1
ATOM 1289 C CA . LYS A 1 166 ? -3.879 5.921 19.853 1.00 56.16 166 LYS A CA 1
ATOM 1290 C C . LYS A 1 166 ? -3.265 5.557 18.504 1.00 56.16 166 LYS A C 1
ATOM 1292 O O . LYS A 1 166 ? -3.354 4.387 18.164 1.00 56.16 166 LYS A O 1
ATOM 1297 N N . ALA A 1 167 ? -2.862 6.494 17.650 1.00 55.72 167 ALA A N 1
ATOM 1298 C CA . ALA A 1 167 ? -2.590 6.156 16.248 1.00 55.72 167 ALA A CA 1
ATOM 1299 C C . ALA A 1 167 ? -1.420 5.150 16.128 1.00 55.72 167 ALA A C 1
ATOM 1301 O O . ALA A 1 167 ? -0.264 5.537 16.000 1.00 55.72 167 ALA A O 1
ATOM 1302 N N . ASP A 1 168 ? -1.721 3.858 16.211 1.00 72.31 168 ASP A N 1
ATOM 1303 C CA . ASP A 1 168 ? -0.752 2.766 16.155 1.00 72.31 168 ASP A CA 1
ATOM 1304 C C . ASP A 1 168 ? -0.469 2.409 14.695 1.00 72.31 168 ASP A C 1
ATOM 1306 O O . ASP A 1 168 ? 0.559 1.819 14.392 1.00 72.31 168 ASP A O 1
ATOM 1310 N N . PHE A 1 169 ? -1.365 2.829 13.798 1.00 86.00 169 PHE A N 1
ATOM 1311 C CA . PHE A 1 169 ? -1.298 2.617 12.368 1.00 86.00 169 PHE A CA 1
ATOM 1312 C C . PHE A 1 169 ? -1.770 3.859 11.605 1.00 86.00 169 PHE A C 1
ATOM 1314 O O . PHE A 1 169 ? -2.774 4.485 11.974 1.00 86.00 169 PHE A O 1
ATOM 1321 N N . SER A 1 170 ? -1.060 4.228 10.542 1.00 94.12 170 SER A N 1
ATOM 1322 C CA . SER A 1 170 ? -1.485 5.285 9.623 1.00 94.12 170 SER A CA 1
ATOM 1323 C C . SER A 1 170 ? -0.895 5.051 8.243 1.00 94.12 170 SER A C 1
ATOM 1325 O O . SER A 1 170 ? 0.267 4.699 8.155 1.00 94.12 170 SER A O 1
ATOM 1327 N N . ILE A 1 171 ? -1.657 5.302 7.179 1.00 96.94 171 ILE A N 1
ATOM 1328 C CA . ILE A 1 171 ? -1.165 5.276 5.790 1.00 96.94 171 ILE A CA 1
ATOM 1329 C C . ILE A 1 171 ? -1.388 6.652 5.175 1.00 96.94 171 ILE A C 1
ATOM 1331 O O . ILE A 1 171 ? -2.407 7.290 5.461 1.00 96.94 171 ILE A O 1
ATOM 1335 N N . VAL A 1 172 ? -0.480 7.101 4.308 1.00 97.88 172 VAL A N 1
ATOM 1336 C CA . VAL A 1 172 ? -0.702 8.273 3.452 1.00 97.88 172 VAL A CA 1
ATOM 1337 C C . VAL A 1 172 ? -1.000 7.833 2.026 1.00 97.88 172 VAL A C 1
ATOM 1339 O O . VAL A 1 172 ? -0.247 7.072 1.441 1.00 97.88 172 VAL A O 1
ATOM 1342 N N . LEU A 1 173 ? -2.057 8.375 1.434 1.00 98.38 173 LEU A N 1
ATOM 1343 C CA . LEU A 1 173 ? -2.355 8.270 0.011 1.00 98.38 173 LEU A CA 1
ATOM 1344 C C . LEU A 1 173 ? -2.105 9.626 -0.653 1.00 98.38 173 LEU A C 1
ATOM 1346 O O . LEU A 1 173 ? -2.634 10.659 -0.203 1.00 98.38 173 LEU A O 1
ATOM 1350 N N . LYS A 1 174 ? -1.304 9.648 -1.717 1.00 97.25 174 LYS A N 1
ATOM 1351 C CA . LYS A 1 174 ? -1.133 10.840 -2.555 1.00 97.25 174 LYS A CA 1
ATOM 1352 C C . LYS A 1 174 ? -2.268 10.945 -3.558 1.00 97.25 174 LYS A C 1
ATOM 1354 O O . LYS A 1 174 ? -2.836 9.949 -3.974 1.00 97.25 174 LYS A O 1
ATOM 1359 N N . ASP A 1 175 ? -2.678 12.186 -3.810 1.00 90.94 175 ASP A N 1
ATOM 1360 C CA . ASP A 1 175 ? -3.690 12.584 -4.799 1.00 90.94 175 ASP A CA 1
ATOM 1361 C C . ASP A 1 175 ? -5.087 11.936 -4.719 1.00 90.94 175 ASP A C 1
ATOM 1363 O O . ASP A 1 175 ? -6.014 12.359 -5.404 1.00 90.94 175 ASP A O 1
ATOM 1367 N N . VAL A 1 176 ? -5.327 11.067 -3.738 1.00 96.00 176 VAL A N 1
ATOM 1368 C CA . VAL A 1 176 ? -6.663 10.611 -3.352 1.00 96.00 176 VAL A CA 1
ATOM 1369 C C . VAL A 1 176 ? -7.411 11.750 -2.664 1.00 96.00 176 VAL A C 1
ATOM 1371 O O . VAL A 1 176 ? -6.865 12.443 -1.797 1.00 96.00 176 VAL A O 1
ATOM 1374 N N . THR A 1 177 ? -8.674 11.963 -3.031 1.00 94.06 177 THR A N 1
ATOM 1375 C CA . THR A 1 177 ? -9.547 13.000 -2.442 1.00 94.06 177 THR A CA 1
ATOM 1376 C C . THR A 1 177 ? -10.739 12.429 -1.681 1.00 94.06 177 THR A C 1
ATOM 1378 O O . THR A 1 177 ? -11.354 13.143 -0.890 1.00 94.06 177 THR A O 1
ATOM 1381 N N . LYS A 1 178 ? -11.054 11.148 -1.888 1.00 94.44 178 LYS A N 1
ATOM 1382 C CA . LYS A 1 178 ? -12.157 10.450 -1.235 1.00 94.44 178 LYS A CA 1
ATOM 1383 C C . LYS A 1 178 ? -11.862 8.959 -1.159 1.00 94.44 178 LYS A C 1
ATOM 1385 O O . LYS A 1 178 ? -11.325 8.402 -2.106 1.00 94.44 178 LYS A O 1
ATOM 1390 N N . LEU A 1 179 ? -12.286 8.338 -0.062 1.00 97.12 179 LEU A N 1
ATOM 1391 C CA . LEU A 1 179 ? -12.300 6.889 0.115 1.00 97.12 179 LEU A CA 1
ATOM 1392 C C . LEU A 1 179 ? -13.702 6.410 0.499 1.00 97.12 179 LEU A C 1
ATOM 1394 O O . LEU A 1 179 ? -14.492 7.115 1.139 1.00 97.12 179 LEU A O 1
ATOM 1398 N N . SER A 1 180 ? -13.999 5.185 0.107 1.00 97.06 180 SER A N 1
ATOM 1399 C CA . SER A 1 180 ? -15.235 4.452 0.323 1.00 97.06 180 SER A CA 1
ATOM 1400 C C . SER A 1 180 ? -14.943 3.133 1.033 1.00 97.06 180 SER A C 1
ATOM 1402 O O . SER A 1 180 ? -13.809 2.671 1.085 1.00 97.06 180 SER A O 1
ATOM 1404 N N . LYS A 1 181 ? -15.983 2.466 1.542 1.00 96.94 181 LYS A N 1
ATOM 1405 C CA . LYS A 1 181 ? -15.827 1.111 2.090 1.00 96.94 181 LYS A CA 1
ATOM 1406 C C . LYS A 1 181 ? -15.297 0.124 1.039 1.00 96.94 181 LYS A C 1
ATOM 1408 O O . LYS A 1 181 ? -14.656 -0.855 1.396 1.00 96.94 181 LYS A O 1
ATOM 1413 N N . GLY A 1 182 ? -15.575 0.379 -0.241 1.00 97.50 182 GLY A N 1
ATOM 1414 C CA . GLY A 1 182 ? -15.118 -0.453 -1.344 1.00 97.50 182 GLY A CA 1
ATOM 1415 C C . GLY A 1 182 ? -13.606 -0.429 -1.539 1.00 97.50 182 GLY A C 1
ATOM 1416 O O . GLY A 1 182 ? -13.110 -1.316 -2.208 1.00 97.50 182 GLY A O 1
ATOM 1417 N N . ASP A 1 183 ? -12.874 0.510 -0.950 1.00 98.50 183 ASP A N 1
ATOM 1418 C CA . ASP A 1 183 ? -11.420 0.638 -1.124 1.00 98.50 183 ASP A CA 1
ATOM 1419 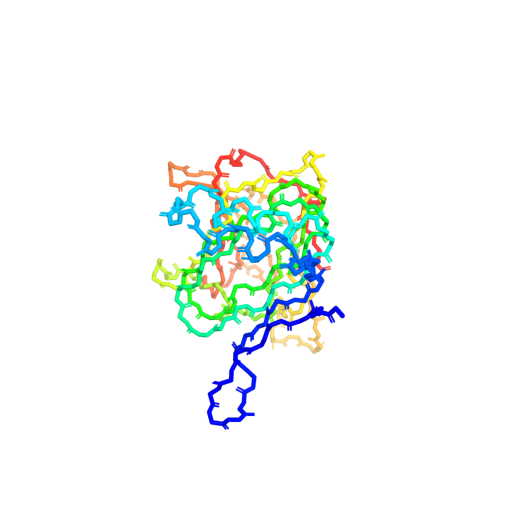C C . ASP A 1 183 ? -10.617 -0.241 -0.153 1.00 98.50 183 ASP A C 1
ATOM 1421 O O . ASP A 1 183 ? -9.390 -0.242 -0.172 1.00 98.50 183 ASP A O 1
ATOM 1425 N N . PHE A 1 184 ? -11.302 -1.006 0.704 1.00 98.44 184 PHE A N 1
ATOM 1426 C CA . PHE A 1 184 ? -10.675 -1.763 1.780 1.00 98.44 184 PHE A CA 1
ATOM 1427 C C . PHE A 1 184 ? -11.093 -3.233 1.793 1.00 98.44 184 PHE A C 1
ATOM 1429 O O . PHE A 1 184 ? -12.257 -3.568 1.549 1.00 98.44 184 PHE A O 1
ATOM 1436 N N . TYR A 1 185 ? -10.159 -4.097 2.188 1.00 98.25 185 TYR A N 1
ATOM 1437 C CA . TYR A 1 185 ? -10.470 -5.392 2.785 1.00 98.25 185 TYR A CA 1
ATOM 1438 C C . TYR A 1 185 ? -10.303 -5.280 4.305 1.00 98.25 185 TYR A C 1
ATOM 1440 O O . TYR A 1 185 ? -9.204 -5.001 4.781 1.00 98.25 185 TYR A O 1
ATOM 1448 N N . LEU A 1 186 ? -11.398 -5.472 5.049 1.00 94.75 186 LEU A N 1
ATOM 1449 C CA . LEU A 1 186 ? -11.479 -5.355 6.513 1.00 94.75 186 LEU A CA 1
ATOM 1450 C C . LEU A 1 186 ? -11.969 -6.665 7.135 1.00 94.75 186 LEU A C 1
ATOM 1452 O O . LEU A 1 186 ? -12.756 -7.361 6.454 1.00 94.75 186 LEU A O 1
#

InterPro domains:
  IPR011049 Serralysin-like metalloprotease, C-terminal [G3DSA:2.150.10.10] (14-181)
  IPR011049 Serralysin-like metalloprotease, C-terminal [SSF51120] (46-176)
  IPR013858 Peptidase M10 serralysin, C-terminal [PF08548] (73-162)
  IPR018511 Hemolysin-type calcium-binding conserved site [PS00330] (69-87)

Secondary structure (DSSP, 8-state):
---EEEEEETTEEEEEEES----HHHHHHHHHH--HHHHHHHHHHHTSSS-EEE--BS--EEE--BSS-EEE--BS--EEE--BS--EEE--STTTS-SSGGG--EESS--TTTT-EEE-TTS-TTTTSSSPPPPEE-TTSPP-S-SSEEEEEEETTEEEEEESSS---EEEESS-----GGGEE-

Foldseek 3Di:
DCQKDFDDDPNHTFWMKGRFDADPVLVVVLVPPPDVVSVVVRVLVRLQEAMEIDHGAEAEEDASNHYAYEDQNYWWAYEDENHHAAYEYEDQELRSAFPDNGGHYEYEHDDVPRQYAYEPQNYAQDPVDPDRDAADEPEQDDAPQDTRHWYWDDDPQAIKIAGHHHGSHIYGYHPDDGDDPSRYDD

pLDDT: mean 92.92, std 7.27, range [55.72, 98.88]

Organism: NCBI:txid670292

Radius of gyration: 17.88 Å; chains: 1; bounding box: 42×38×49 Å